Protein AF-A0A2M6ZX41-F1 (afdb_monomer)

pLDDT: mean 88.17, std 11.55, range [42.41, 98.31]

Sequence (295 aa):
MKIIKEQKGQALPIVLILLVVGGLLIVPTLNYASTSLKGHEVVESRTLEIYAADAGVEDAAYKILTNYDPFASLAVEGSYTYSLTDPINDLPVSAKVTKLSLIADFIGDDEYKVDQPHESWVTFNSPAVSEATEDYVEYSCDITFHYGGVGNRVIETIGAFFTPGPGSQGLIVGPYEIVYTPVITSQYLEAGSPELATGANSFAFIWRWPHNQGPQFTKTESDGALSFKFRVLDSSWTYGYYFIWATFKEQDISYVTNAPDIYNWQVEATAGDTKVTSYIIGGPGKASILTWEID

Solvent-accessible surface area (backbone atoms only — not comparable to full-atom values): 15714 Å² total; per-residue (Å²): 137,82,89,88,83,86,73,92,70,57,64,63,61,52,52,52,51,52,50,51,52,48,59,63,48,48,56,60,51,52,52,49,52,52,52,50,51,53,52,48,54,54,53,50,52,51,51,45,21,48,55,22,8,46,53,31,43,54,52,49,51,51,36,45,27,68,49,36,65,76,66,68,69,46,51,78,75,28,71,51,75,50,61,56,92,65,55,39,89,86,31,64,26,37,30,36,41,31,34,36,53,79,52,61,88,82,43,55,84,88,55,54,54,92,91,52,72,42,69,74,39,44,50,67,54,74,72,38,80,73,46,75,51,91,60,25,28,26,36,36,36,46,41,35,36,41,51,89,66,92,61,75,43,25,38,33,36,39,37,44,33,38,23,58,34,90,76,47,74,91,35,56,48,63,80,40,83,70,45,64,32,89,40,33,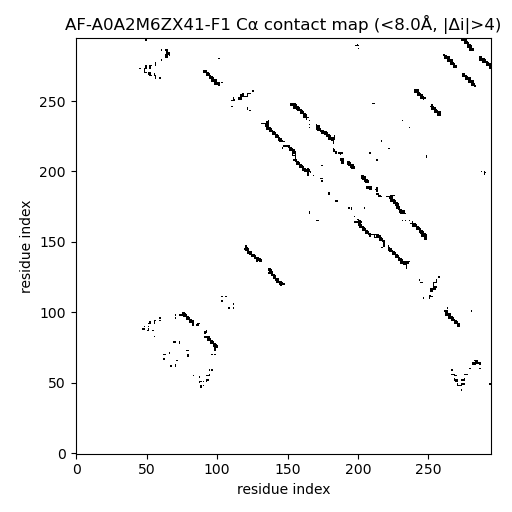58,78,62,58,48,37,92,68,49,68,35,78,49,74,58,76,47,23,35,30,44,35,38,41,24,49,88,90,47,26,35,58,37,30,86,90,43,30,54,28,29,45,31,35,29,37,34,35,62,39,44,82,67,67,71,78,42,43,41,34,39,36,36,30,66,92,34,36,35,25,57,47,56,85,50,86,71,48,30,28,30,43,31,41,6,31,8,84,90,31,36,32,39,34,37,29,48,34,20,71,78,43,67,44,80,51,51,79,47,79,90

Radius of gyration: 30.97 Å; Cα contacts (8 Å, |Δi|>4): 599; chains: 1; bounding box: 114×43×72 Å

Structure (mmCIF, N/CA/C/O backbone):
data_AF-A0A2M6ZX41-F1
#
_entry.id   AF-A0A2M6ZX41-F1
#
loop_
_atom_site.group_PDB
_atom_site.id
_atom_site.type_symbol
_atom_site.label_atom_id
_atom_site.label_alt_id
_atom_site.label_comp_id
_atom_site.label_asym_id
_atom_site.label_entity_id
_atom_site.label_seq_id
_atom_site.pdbx_PDB_ins_code
_atom_site.Cartn_x
_atom_site.Cartn_y
_atom_site.Cartn_z
_atom_site.occupancy
_atom_site.B_iso_or_equiv
_atom_site.auth_seq_id
_atom_site.auth_comp_id
_atom_site.auth_asym_id
_atom_site.auth_atom_id
_atom_site.pdbx_PDB_model_num
ATOM 1 N N . MET A 1 1 ? -84.383 -24.053 32.539 1.00 42.41 1 MET A N 1
ATOM 2 C CA . MET A 1 1 ? -83.486 -23.049 33.150 1.00 42.41 1 MET A CA 1
ATOM 3 C C . MET A 1 1 ? -82.250 -23.801 33.630 1.00 42.41 1 MET A C 1
ATOM 5 O O . MET A 1 1 ? -82.356 -24.589 34.559 1.00 42.41 1 MET A O 1
ATOM 9 N N . LYS A 1 2 ? -81.161 -23.747 32.856 1.00 44.50 2 LYS A N 1
ATOM 10 C CA . LYS A 1 2 ? -79.985 -24.624 32.996 1.00 44.50 2 LYS A CA 1
ATOM 11 C C . LYS A 1 2 ? -79.015 -24.050 34.033 1.00 44.50 2 LYS A C 1
ATOM 13 O O . LYS A 1 2 ? -78.830 -22.841 34.108 1.00 44.50 2 LYS A O 1
ATOM 18 N N . ILE A 1 3 ? -78.463 -24.949 34.835 1.00 53.59 3 ILE A N 1
ATOM 19 C CA . ILE A 1 3 ? -77.679 -24.721 36.051 1.00 53.59 3 ILE A CA 1
ATOM 20 C C . ILE A 1 3 ? -76.393 -23.938 35.735 1.00 53.59 3 ILE A C 1
ATOM 22 O O . ILE A 1 3 ? -75.552 -24.416 34.982 1.00 53.59 3 ILE A O 1
ATOM 26 N N . ILE A 1 4 ? -76.238 -22.756 36.342 1.00 58.12 4 ILE A N 1
ATOM 27 C CA . ILE A 1 4 ? -74.968 -22.018 36.457 1.00 58.12 4 ILE A CA 1
ATOM 28 C C . ILE A 1 4 ? -74.669 -21.899 37.955 1.00 58.12 4 ILE A C 1
ATOM 30 O O . ILE A 1 4 ? -74.994 -20.910 38.607 1.00 58.12 4 ILE A O 1
ATOM 34 N N . LYS A 1 5 ? -74.131 -22.959 38.546 1.00 60.41 5 LYS A N 1
ATOM 35 C CA . LYS A 1 5 ? -73.632 -22.979 39.925 1.00 60.41 5 LYS A CA 1
ATOM 36 C C . LYS A 1 5 ? -72.558 -24.055 39.961 1.00 60.41 5 LYS A C 1
ATOM 38 O O . LYS A 1 5 ? -72.923 -25.190 39.706 1.00 60.41 5 LYS A O 1
ATOM 43 N N . GLU A 1 6 ? -71.300 -23.657 40.209 1.00 56.28 6 GLU A N 1
ATOM 44 C CA . GLU A 1 6 ? -70.191 -24.456 40.807 1.00 56.28 6 GLU A CA 1
ATOM 45 C C . GLU A 1 6 ? -68.752 -24.045 40.388 1.00 56.28 6 GLU A C 1
ATOM 47 O O . GLU A 1 6 ? -67.850 -24.868 40.355 1.00 56.28 6 GLU A O 1
ATOM 52 N N . GLN A 1 7 ? -68.453 -22.758 40.152 1.00 64.31 7 GLN A N 1
ATOM 53 C CA . GLN A 1 7 ? -67.054 -22.297 39.957 1.00 64.31 7 GLN A CA 1
ATOM 54 C C . GLN A 1 7 ? -66.433 -21.570 41.169 1.00 64.31 7 GLN A C 1
ATOM 56 O O . GLN A 1 7 ? -65.389 -20.933 41.056 1.00 64.31 7 GLN A O 1
ATOM 61 N N . LYS A 1 8 ? -67.024 -21.666 42.368 1.00 61.81 8 LYS A N 1
ATOM 62 C CA . LYS A 1 8 ? -66.590 -20.882 43.547 1.00 61.81 8 LYS A CA 1
ATOM 63 C C . LYS A 1 8 ? -65.308 -21.369 44.259 1.00 61.81 8 LYS A C 1
ATOM 65 O O . LYS A 1 8 ? -65.007 -20.866 45.333 1.00 61.81 8 LYS A O 1
ATOM 70 N N . GLY A 1 9 ? -64.527 -22.280 43.672 1.00 78.94 9 GLY A N 1
ATOM 71 C CA . GLY A 1 9 ? -63.304 -22.819 44.299 1.00 78.94 9 GLY A CA 1
ATOM 72 C C . GLY A 1 9 ? -62.037 -22.848 43.435 1.00 78.94 9 GLY A C 1
ATOM 73 O O . GLY A 1 9 ? -60.961 -23.096 43.967 1.00 78.94 9 GLY A O 1
ATOM 74 N N . GLN A 1 10 ? -62.121 -22.589 42.124 1.00 84.06 10 GLN A N 1
ATOM 75 C CA . GLN A 1 10 ? -60.979 -22.773 41.207 1.00 84.06 10 GLN A CA 1
ATOM 76 C C . GLN A 1 10 ? -60.055 -21.553 41.084 1.00 84.06 10 GLN A C 1
ATOM 78 O O . GLN A 1 10 ? -58.925 -21.690 40.620 1.00 84.06 10 GLN A O 1
ATOM 83 N N . ALA A 1 11 ? -60.491 -20.374 41.531 1.00 87.19 11 ALA A N 1
ATOM 84 C CA . ALA A 1 11 ? -59.700 -19.149 41.416 1.00 87.19 11 ALA A CA 1
ATOM 85 C C . ALA A 1 11 ? -58.373 -19.223 42.197 1.00 87.19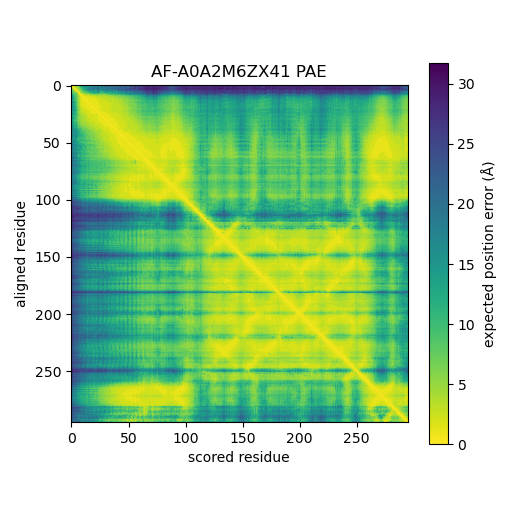 11 ALA A C 1
ATOM 87 O O . ALA A 1 11 ? -57.336 -18.820 41.680 1.00 87.19 11 ALA A O 1
ATOM 88 N N . LEU A 1 12 ? -58.386 -19.784 43.412 1.00 90.94 12 LEU A N 1
ATOM 89 C CA . LEU A 1 12 ? -57.196 -19.863 44.265 1.00 90.94 12 LEU A CA 1
ATOM 90 C C . LEU A 1 12 ? -56.093 -20.771 43.668 1.00 90.94 12 LEU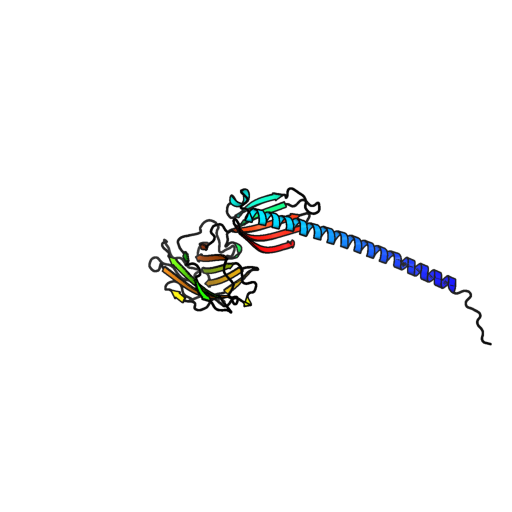 A C 1
ATOM 92 O O . LEU A 1 12 ? -54.957 -20.307 43.570 1.00 90.94 12 LEU A O 1
ATOM 96 N N . PRO A 1 13 ? -56.385 -22.007 43.205 1.00 91.75 13 PRO A N 1
ATOM 97 C CA . PRO A 1 13 ? -55.400 -22.831 42.499 1.00 91.75 13 PRO A CA 1
ATOM 98 C C . PRO A 1 13 ? -54.821 -22.175 41.239 1.00 91.75 13 PRO A C 1
ATOM 100 O O . PRO A 1 13 ? -53.620 -22.270 41.005 1.00 91.75 13 PRO A O 1
ATOM 103 N N . ILE A 1 14 ? -55.647 -21.483 40.444 1.00 94.50 14 ILE A N 1
ATOM 104 C CA . ILE A 1 14 ? -55.188 -20.798 39.223 1.00 94.50 14 ILE A CA 1
ATOM 105 C C . ILE A 1 14 ? -54.208 -19.671 39.570 1.00 94.50 14 ILE A C 1
ATOM 107 O O . ILE A 1 14 ? -53.153 -19.565 38.950 1.00 94.50 14 ILE A O 1
ATOM 111 N N . VAL A 1 15 ? -54.516 -18.862 40.589 1.00 96.12 15 VAL A N 1
ATOM 112 C CA . VAL A 1 15 ? -53.622 -17.791 41.057 1.00 96.12 15 VAL A CA 1
ATOM 113 C C . VAL A 1 15 ? -52.304 -18.359 41.589 1.00 96.12 15 VAL A C 1
ATOM 115 O O . VAL A 1 15 ? -51.250 -17.808 41.290 1.00 96.12 15 VAL A O 1
ATOM 118 N N . LEU A 1 16 ? -52.334 -19.481 42.317 1.00 97.12 16 LEU A N 1
ATOM 119 C CA . LEU A 1 16 ? -51.122 -20.163 42.787 1.00 97.12 16 LEU A CA 1
ATOM 120 C C . LEU A 1 16 ? -50.249 -20.661 41.628 1.00 97.12 16 LEU A C 1
ATOM 122 O O . LEU A 1 16 ? -49.039 -20.459 41.658 1.00 97.12 16 LEU A O 1
ATOM 126 N N . ILE A 1 17 ? -50.844 -21.260 40.591 1.00 97.19 17 ILE A N 1
ATOM 127 C CA . ILE A 1 17 ? -50.103 -21.693 39.396 1.00 97.19 17 ILE A CA 1
ATOM 128 C C . ILE A 1 17 ? -49.482 -20.487 38.689 1.00 97.19 17 ILE A C 1
ATOM 130 O O . ILE A 1 17 ? -48.299 -20.521 38.365 1.00 97.19 17 ILE A O 1
ATOM 134 N N . LEU A 1 18 ? -50.241 -19.406 38.487 1.00 97.06 18 LEU A N 1
ATOM 135 C CA . LEU A 1 18 ? -49.722 -18.185 37.866 1.00 97.06 18 LEU A CA 1
ATOM 136 C C . LEU A 1 18 ? -48.604 -17.542 38.692 1.00 97.06 18 LEU A C 1
ATOM 138 O O . LEU A 1 18 ? -47.641 -17.051 38.114 1.00 97.06 18 LEU A O 1
ATOM 142 N N . LEU A 1 19 ? -48.691 -17.585 40.024 1.00 97.50 19 LEU A N 1
ATOM 143 C CA . LEU A 1 19 ? -47.634 -17.101 40.911 1.00 97.50 19 LEU A CA 1
ATOM 144 C C . LEU A 1 19 ? -46.360 -17.944 40.774 1.00 97.50 19 LEU A C 1
ATOM 146 O O . LEU A 1 19 ? -45.271 -17.386 40.681 1.00 97.50 19 LEU A O 1
ATOM 150 N N . VAL A 1 20 ? -46.492 -19.274 40.722 1.00 97.81 20 VAL A N 1
ATOM 151 C CA . VAL A 1 20 ? -45.354 -20.185 40.528 1.00 97.81 20 VAL A CA 1
ATOM 152 C C . VAL A 1 20 ? -44.730 -19.988 39.148 1.00 97.81 20 VAL A C 1
ATOM 154 O O . VAL A 1 20 ? -43.515 -19.855 39.054 1.00 97.81 20 VAL A O 1
ATOM 157 N N . VAL A 1 21 ? -45.537 -19.910 38.086 1.00 97.56 21 VAL A N 1
ATOM 158 C CA . VAL A 1 21 ? -45.050 -19.673 36.717 1.00 97.56 21 VAL A CA 1
ATOM 159 C C . VAL A 1 21 ? -44.401 -18.294 36.603 1.00 97.56 21 VAL A C 1
ATOM 161 O O . VAL A 1 21 ? -43.307 -18.184 36.060 1.00 97.56 21 VAL A O 1
ATOM 164 N N . GLY A 1 22 ? -45.018 -17.251 37.160 1.00 97.00 22 GLY A N 1
ATOM 165 C CA . GLY A 1 22 ? -44.447 -15.905 37.200 1.00 97.00 22 GLY A CA 1
ATOM 166 C C . GLY A 1 22 ? -43.114 -15.876 37.945 1.00 97.00 22 GLY A C 1
ATOM 167 O O . GLY A 1 22 ? -42.127 -15.376 37.413 1.00 97.00 22 GLY A O 1
ATOM 168 N N . GLY A 1 23 ? -43.046 -16.493 39.128 1.00 96.50 23 GLY A N 1
ATOM 169 C CA . GLY A 1 23 ? -41.803 -16.640 39.889 1.00 96.50 23 GLY A CA 1
ATOM 170 C C . GLY A 1 23 ? -40.718 -17.402 39.123 1.00 96.50 23 GLY A C 1
ATOM 171 O O . GLY A 1 23 ? -39.558 -16.993 39.137 1.00 96.50 23 GLY A O 1
ATOM 172 N N . LEU A 1 24 ? -41.096 -18.463 38.400 1.00 97.50 24 LEU A N 1
ATOM 173 C CA . LEU A 1 24 ? -40.181 -19.266 37.586 1.00 97.50 24 LEU A CA 1
ATOM 174 C C . LEU A 1 24 ? -39.652 -18.497 36.364 1.00 97.50 24 LEU A C 1
ATOM 176 O O . LEU A 1 24 ? -38.519 -18.731 35.957 1.00 97.50 24 LEU A O 1
ATOM 180 N N . LEU A 1 25 ? -40.440 -17.581 35.790 1.00 97.81 25 LEU A N 1
ATOM 181 C CA . LEU A 1 25 ? -40.044 -16.767 34.634 1.00 97.81 25 LEU A CA 1
ATOM 182 C C . LEU A 1 25 ? -39.210 -15.534 35.016 1.00 97.81 25 LEU A C 1
ATOM 184 O O . LEU A 1 25 ? -38.342 -15.126 34.244 1.00 97.81 25 LEU A O 1
ATOM 188 N N . ILE A 1 26 ? -39.415 -14.956 36.204 1.00 97.44 26 ILE A N 1
ATOM 189 C CA . ILE A 1 26 ? -38.686 -13.752 36.639 1.00 97.44 26 ILE A CA 1
ATOM 190 C C . ILE A 1 26 ? -37.170 -13.992 36.658 1.00 97.44 26 ILE A C 1
ATOM 192 O O . ILE A 1 26 ? -36.420 -13.203 36.089 1.00 97.44 26 ILE A O 1
ATOM 196 N N . VAL A 1 27 ? -36.704 -15.100 37.239 1.00 96.44 27 VAL A N 1
ATOM 197 C CA . VAL A 1 27 ? -35.262 -15.392 37.357 1.00 96.44 27 VAL A CA 1
ATOM 198 C C . VAL A 1 27 ? -34.543 -15.471 35.995 1.00 96.44 27 VAL A C 1
ATOM 200 O O . VAL A 1 27 ? -33.570 -14.738 35.810 1.00 96.44 27 VAL A O 1
ATOM 203 N N . PRO A 1 28 ? -34.979 -16.287 35.012 1.00 95.81 28 PRO A N 1
ATOM 204 C CA . PRO A 1 28 ? -34.318 -16.343 33.710 1.00 95.81 28 PRO A CA 1
ATOM 205 C C . PRO A 1 28 ? -34.426 -15.026 32.930 1.00 95.81 28 PRO A C 1
ATOM 207 O O . PRO A 1 28 ? -33.467 -14.668 32.252 1.00 95.81 28 PRO A O 1
ATOM 210 N N . THR A 1 29 ? -35.527 -14.268 33.050 1.00 95.81 29 THR A N 1
ATOM 211 C CA . THR A 1 29 ? -35.636 -12.950 32.388 1.00 95.81 29 THR A CA 1
ATOM 212 C C . THR A 1 29 ? -34.686 -11.907 32.978 1.00 95.81 29 THR A C 1
ATOM 214 O O . THR A 1 29 ? -34.057 -11.174 32.219 1.00 95.81 29 THR A O 1
ATOM 217 N N . LEU A 1 30 ? -34.511 -11.874 34.305 1.00 96.31 30 LEU A N 1
ATOM 218 C CA . LEU A 1 30 ? -33.533 -10.998 34.958 1.00 96.31 30 LEU A CA 1
ATOM 219 C C . LEU A 1 30 ? -32.097 -11.385 34.593 1.00 96.31 30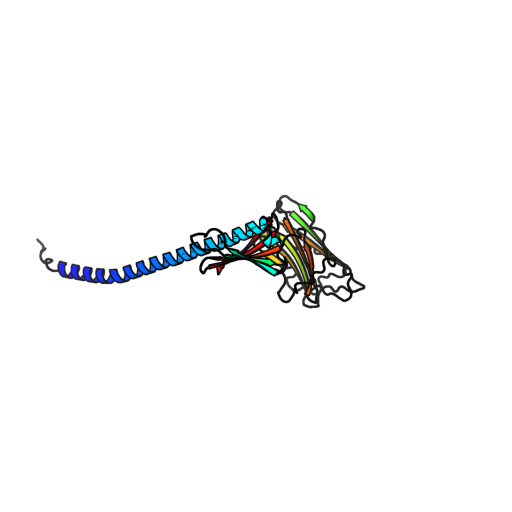 LEU A C 1
ATOM 221 O O . LEU A 1 30 ? -31.288 -10.506 34.302 1.00 96.31 30 LEU A O 1
ATOM 225 N N . ASN A 1 31 ? -31.789 -12.685 34.547 1.00 94.50 31 ASN A N 1
ATOM 226 C CA . ASN A 1 31 ? -30.479 -13.160 34.098 1.00 94.50 31 ASN A CA 1
ATOM 227 C C . ASN A 1 31 ? -30.215 -12.767 32.640 1.00 94.50 31 ASN A C 1
ATOM 229 O O . ASN A 1 31 ? -29.142 -12.255 32.336 1.00 94.50 31 ASN A O 1
ATOM 233 N N . TYR A 1 32 ? -31.202 -12.937 31.756 1.00 96.00 32 TYR A N 1
ATOM 234 C CA . TYR A 1 32 ? -31.093 -12.529 30.357 1.00 96.00 32 TYR A CA 1
ATOM 235 C C . TYR A 1 32 ? -30.875 -11.017 30.212 1.00 96.00 32 TYR A C 1
ATOM 237 O O . TYR A 1 32 ? -29.966 -10.599 29.499 1.00 96.00 32 TYR A O 1
ATOM 245 N N . ALA A 1 33 ? -31.645 -10.195 30.932 1.00 96.00 33 ALA A N 1
ATOM 246 C CA . ALA A 1 33 ? -31.470 -8.744 30.932 1.00 96.00 33 ALA A CA 1
ATOM 247 C C . ALA A 1 33 ? -30.081 -8.334 31.452 1.00 96.00 33 ALA A C 1
ATOM 249 O O . ALA A 1 33 ? -29.436 -7.471 30.863 1.00 96.00 33 ALA A O 1
ATOM 250 N N . SER A 1 34 ? -29.582 -8.989 32.507 1.00 95.75 34 SER A N 1
ATOM 251 C CA . SER A 1 34 ? -28.239 -8.736 33.042 1.00 95.75 34 SER A CA 1
ATOM 252 C C . SER A 1 34 ? -27.138 -9.096 32.041 1.00 95.75 34 SER A C 1
ATOM 254 O O . SER A 1 34 ? -26.216 -8.307 31.844 1.00 95.75 34 SER A O 1
ATOM 256 N N . THR A 1 35 ? -27.236 -10.248 31.371 1.00 95.00 35 THR A N 1
ATOM 257 C CA . THR A 1 35 ? -26.293 -10.626 30.309 1.00 95.00 35 THR A CA 1
ATOM 258 C C . THR A 1 35 ? -26.377 -9.671 29.119 1.00 95.00 35 THR A C 1
ATOM 260 O O . THR A 1 35 ? -25.340 -9.299 28.581 1.00 95.00 35 THR A O 1
ATOM 263 N N . SER A 1 36 ? -27.580 -9.231 28.737 1.00 94.88 36 SER A N 1
ATOM 264 C CA . SER A 1 36 ? -27.773 -8.272 27.645 1.00 94.88 36 SER A CA 1
ATOM 265 C C . SER A 1 36 ? -27.143 -6.912 27.947 1.00 94.88 36 SER A C 1
ATOM 267 O O . SER A 1 36 ? -26.524 -6.338 27.059 1.00 94.88 36 SER A O 1
ATOM 269 N N . LEU A 1 37 ? -27.278 -6.403 29.176 1.00 95.50 37 LEU A N 1
ATOM 270 C CA . LEU A 1 37 ? -26.662 -5.138 29.590 1.00 95.50 37 LEU A CA 1
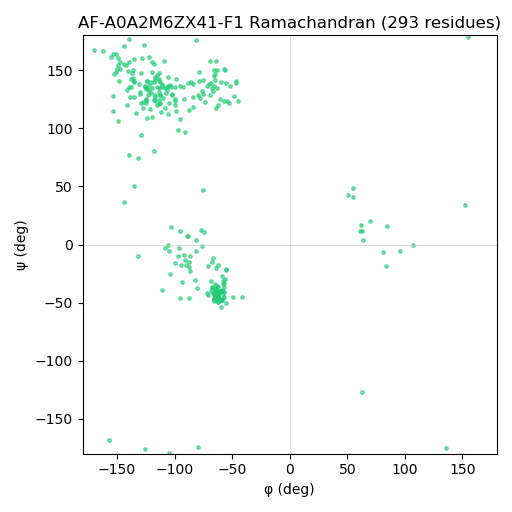ATOM 271 C C . LEU A 1 37 ? -25.136 -5.232 29.578 1.00 95.50 37 LEU A C 1
ATOM 273 O O . LEU A 1 37 ? -24.486 -4.400 28.959 1.00 95.50 37 LEU A O 1
ATOM 277 N N . LYS A 1 38 ? -24.571 -6.299 30.156 1.00 94.12 38 LYS A N 1
ATOM 278 C CA . LYS A 1 38 ? -23.119 -6.542 30.110 1.00 94.12 38 LYS A CA 1
ATOM 279 C C . LYS A 1 38 ? -22.601 -6.687 28.682 1.00 94.12 38 LYS A C 1
ATOM 281 O O . LYS A 1 38 ? -21.528 -6.196 28.361 1.00 94.12 38 LYS A O 1
ATOM 286 N N . GLY A 1 39 ? -23.360 -7.366 27.821 1.00 93.19 39 GLY A N 1
ATOM 287 C CA . GLY A 1 39 ? -23.029 -7.477 26.404 1.00 93.19 39 GLY A CA 1
ATOM 288 C C . GLY A 1 39 ? -23.006 -6.114 25.714 1.00 93.19 39 GLY A C 1
ATOM 289 O O . GLY A 1 39 ? -22.103 -5.857 24.925 1.00 93.19 39 GLY A O 1
ATOM 290 N N . HIS A 1 40 ? -23.955 -5.232 26.040 1.00 94.25 40 HIS A N 1
ATOM 291 C CA . HIS A 1 40 ? -23.992 -3.874 25.501 1.00 94.25 40 HIS A CA 1
ATOM 292 C C . HIS A 1 40 ? -22.801 -3.037 25.974 1.00 94.25 40 HIS A C 1
ATOM 294 O O . HIS A 1 40 ? -22.143 -2.432 25.140 1.00 94.25 40 HIS A O 1
ATOM 300 N N . GLU A 1 41 ? -22.470 -3.081 27.268 1.00 93.94 41 GLU A N 1
ATOM 301 C CA . GLU A 1 41 ? -21.310 -2.374 27.833 1.00 93.94 41 GLU A CA 1
ATOM 302 C C . GLU A 1 41 ? -19.993 -2.802 27.162 1.00 93.94 41 GLU A C 1
ATOM 304 O O . GLU A 1 41 ? -19.171 -1.959 26.815 1.00 93.94 41 GLU A O 1
ATOM 309 N N . VAL A 1 42 ? -19.800 -4.105 26.914 1.00 94.00 42 VAL A N 1
ATOM 310 C CA . VAL A 1 42 ? -18.596 -4.612 26.226 1.00 94.00 42 VAL A CA 1
ATOM 311 C C . VAL A 1 42 ? -18.533 -4.132 24.774 1.00 94.00 42 VAL A C 1
ATOM 313 O O . VAL A 1 42 ? -17.467 -3.740 24.302 1.00 94.00 42 VAL A O 1
ATOM 316 N N . VAL A 1 43 ? -19.660 -4.156 24.055 1.00 95.00 43 VAL A N 1
ATOM 317 C CA . VAL A 1 43 ? -19.720 -3.679 22.663 1.00 95.00 43 VAL A CA 1
ATOM 318 C C . VAL A 1 43 ? -19.490 -2.170 22.589 1.00 95.00 43 VAL A C 1
ATOM 320 O O . VAL A 1 43 ? -18.760 -1.717 21.711 1.00 95.00 43 VAL A O 1
ATOM 323 N N . GLU A 1 44 ? -20.073 -1.400 23.506 1.00 95.19 44 GLU A N 1
ATOM 324 C CA . GLU A 1 44 ? -19.884 0.048 23.598 1.00 95.19 44 GLU A CA 1
ATOM 325 C C . GLU A 1 44 ? -18.420 0.390 23.892 1.00 95.19 44 GLU A C 1
ATOM 327 O O . GLU A 1 44 ? -17.821 1.144 23.129 1.00 95.19 44 GLU A O 1
ATOM 332 N N . SER A 1 45 ? -17.808 -0.244 24.900 1.00 95.94 45 SER A N 1
ATOM 333 C CA . SER A 1 45 ? -16.384 -0.060 25.225 1.00 95.94 45 SER A CA 1
ATOM 334 C C . SER A 1 45 ? -15.490 -0.337 24.019 1.00 95.94 45 SER A C 1
ATOM 336 O O . SER A 1 45 ? -14.699 0.517 23.629 1.00 95.94 45 SER A O 1
ATOM 338 N N . ARG A 1 46 ? -15.673 -1.487 23.354 1.00 94.88 46 ARG A N 1
ATOM 339 C CA . ARG A 1 46 ? -14.874 -1.842 22.173 1.00 94.88 46 ARG A CA 1
ATOM 340 C C . ARG A 1 46 ? -15.087 -0.869 21.013 1.00 94.88 46 ARG A C 1
ATOM 342 O O . ARG A 1 46 ? -14.157 -0.566 20.279 1.00 94.88 46 ARG A O 1
ATOM 349 N N . THR A 1 47 ? -16.305 -0.361 20.841 1.00 95.69 47 THR A N 1
ATOM 350 C CA . THR A 1 47 ? -16.606 0.633 19.802 1.00 95.69 47 THR A CA 1
ATOM 351 C C . THR A 1 47 ? -15.879 1.953 20.077 1.00 95.69 47 THR A C 1
ATOM 353 O O . THR A 1 47 ? -15.306 2.539 19.161 1.00 95.69 47 THR A O 1
ATOM 356 N N . LEU A 1 48 ? -15.854 2.403 21.336 1.00 97.56 48 LEU A N 1
ATOM 357 C CA . LEU A 1 48 ? -15.123 3.606 21.743 1.00 97.56 48 LEU A CA 1
ATOM 358 C C . LEU A 1 48 ? -13.609 3.447 21.572 1.00 97.56 48 LEU A C 1
ATOM 360 O O . LEU A 1 48 ? -12.962 4.396 21.131 1.00 97.56 48 LEU A O 1
ATOM 364 N N . GLU A 1 49 ? -13.070 2.263 21.869 1.00 97.44 49 GLU A N 1
ATOM 365 C CA . GLU A 1 49 ? -11.663 1.921 21.644 1.00 97.44 49 GLU A CA 1
ATOM 366 C C . GLU A 1 49 ? -11.290 1.947 20.159 1.00 97.44 49 GLU A C 1
ATOM 368 O O . GLU A 1 49 ? -10.297 2.576 19.801 1.00 97.44 49 GLU A O 1
ATOM 373 N N . ILE A 1 50 ? -12.108 1.349 19.284 1.00 95.62 50 ILE A N 1
ATOM 374 C CA . ILE A 1 50 ? -11.888 1.394 17.829 1.00 95.62 50 ILE A CA 1
ATOM 375 C C . ILE A 1 50 ? -11.864 2.845 17.339 1.00 95.62 50 ILE A C 1
ATOM 377 O O . ILE A 1 50 ? -10.932 3.226 16.639 1.00 95.62 50 ILE A O 1
ATOM 381 N N . TYR A 1 51 ? -12.836 3.673 17.739 1.00 96.50 51 TYR A N 1
ATOM 382 C CA . TYR A 1 51 ? -12.857 5.087 17.347 1.00 96.50 51 TYR A CA 1
ATOM 383 C C . TYR A 1 51 ? -11.664 5.881 17.890 1.00 96.50 51 TYR A C 1
ATOM 385 O O . TYR A 1 51 ? -11.169 6.787 17.221 1.00 96.50 51 TYR A O 1
ATOM 393 N N . ALA A 1 52 ? -11.197 5.562 19.097 1.00 97.69 52 ALA A N 1
ATOM 394 C CA . ALA A 1 52 ? -10.040 6.219 19.686 1.00 97.69 52 ALA A CA 1
ATOM 395 C C . ALA A 1 52 ? -8.731 5.814 18.986 1.00 97.69 52 ALA A C 1
ATOM 397 O O . ALA A 1 52 ? -7.911 6.679 18.683 1.00 97.69 52 ALA A O 1
ATOM 398 N N . ALA A 1 53 ? -8.545 4.526 18.684 1.00 97.06 53 ALA A N 1
ATOM 399 C CA . ALA A 1 53 ? -7.393 4.042 17.929 1.00 97.06 53 ALA A CA 1
ATOM 400 C C . ALA A 1 53 ? -7.388 4.611 16.501 1.00 97.06 53 ALA A C 1
ATOM 402 O O . ALA A 1 53 ? -6.359 5.096 16.038 1.00 97.06 53 ALA A O 1
ATOM 403 N N . ASP A 1 54 ? -8.547 4.651 15.847 1.00 95.75 54 ASP A N 1
ATOM 404 C CA . ASP A 1 54 ? -8.712 5.250 14.525 1.00 95.75 54 ASP A CA 1
ATOM 405 C C . ASP A 1 54 ? -8.304 6.737 14.489 1.00 95.75 54 ASP A C 1
ATOM 407 O O . ASP A 1 54 ? -7.488 7.163 13.671 1.00 95.75 54 ASP A O 1
ATOM 411 N N . ALA A 1 55 ? -8.746 7.527 15.472 1.00 96.75 55 ALA A N 1
ATOM 412 C CA . ALA A 1 55 ? -8.303 8.915 15.604 1.00 96.75 55 ALA A CA 1
ATOM 413 C C . ALA A 1 55 ? -6.767 9.048 15.707 1.00 96.75 55 ALA A C 1
ATOM 415 O O . ALA A 1 55 ? -6.195 10.041 15.253 1.00 96.75 55 ALA A O 1
ATOM 416 N N . GLY A 1 56 ? -6.085 8.042 16.267 1.00 97.50 56 GLY A N 1
ATOM 417 C CA . GLY A 1 56 ? -4.626 7.959 16.270 1.00 97.50 56 GLY A CA 1
ATOM 418 C C . GLY A 1 56 ? -4.021 7.741 14.879 1.00 97.50 56 GLY A C 1
ATOM 419 O O . GLY A 1 56 ? -2.984 8.334 14.573 1.00 97.50 56 GLY A O 1
ATOM 420 N N . VAL A 1 57 ? -4.671 6.943 14.027 1.00 96.19 57 VAL A N 1
ATOM 421 C CA . VAL A 1 57 ? -4.268 6.745 12.626 1.00 96.19 57 VAL A CA 1
ATOM 422 C C . VAL A 1 57 ? -4.423 8.037 11.828 1.00 96.19 57 VAL A C 1
ATOM 424 O O . VAL A 1 57 ? -3.488 8.446 11.139 1.00 96.19 57 VAL A O 1
ATOM 427 N N . GLU A 1 58 ? -5.559 8.718 11.965 1.00 95.38 58 GLU A N 1
ATOM 428 C CA . GLU A 1 58 ? -5.831 9.982 11.272 1.00 95.38 58 GLU A CA 1
ATOM 429 C C . GLU A 1 58 ? -4.876 11.110 11.709 1.00 95.38 58 GLU A C 1
ATOM 431 O O . GLU A 1 58 ? -4.381 11.875 10.875 1.00 95.38 58 GLU A O 1
ATOM 436 N N . ASP A 1 59 ? -4.525 11.191 12.998 1.00 97.12 59 ASP A N 1
ATOM 437 C CA . ASP A 1 59 ? -3.514 12.143 13.483 1.00 97.12 59 ASP A CA 1
ATOM 438 C C . ASP A 1 59 ? -2.120 11.854 12.891 1.00 97.12 59 ASP A C 1
ATOM 440 O O . ASP A 1 59 ? -1.408 12.777 12.476 1.00 97.12 59 ASP A O 1
ATOM 444 N N . ALA A 1 60 ? -1.733 10.579 12.791 1.00 96.50 60 ALA A N 1
ATOM 445 C CA . ALA A 1 60 ? -0.482 10.186 12.147 1.00 96.50 60 ALA A CA 1
ATOM 446 C C . ALA A 1 60 ? -0.487 10.520 10.649 1.00 96.50 60 ALA A C 1
ATOM 448 O O . ALA A 1 60 ? 0.482 11.095 10.147 1.00 96.50 60 ALA A O 1
ATOM 449 N N . ALA A 1 61 ? -1.588 10.234 9.948 1.00 94.44 61 ALA A N 1
ATOM 450 C CA . ALA A 1 61 ? -1.778 10.590 8.545 1.00 94.44 61 ALA A CA 1
ATOM 451 C C . ALA A 1 61 ? -1.635 12.104 8.332 1.00 94.44 61 ALA A C 1
ATOM 453 O O . ALA A 1 61 ? -0.908 12.548 7.440 1.00 94.44 61 ALA A O 1
ATOM 454 N N . TYR A 1 62 ? -2.253 12.911 9.197 1.00 95.31 62 TYR A N 1
ATOM 455 C CA . TYR A 1 62 ? -2.126 14.366 9.171 1.00 95.31 62 TYR A CA 1
ATOM 456 C C . TYR A 1 62 ? -0.681 14.839 9.398 1.00 95.31 62 TYR A C 1
ATOM 458 O O . TYR A 1 62 ? -0.200 15.748 8.714 1.00 95.31 62 TYR A O 1
ATOM 466 N N . LYS A 1 63 ? 0.058 14.213 10.318 1.00 96.25 63 LYS A N 1
ATOM 467 C CA . LYS A 1 63 ? 1.477 14.524 10.560 1.00 96.25 63 LYS A CA 1
ATOM 468 C C . LYS A 1 63 ? 2.378 14.132 9.387 1.00 96.25 63 LYS A C 1
ATOM 470 O O . LYS A 1 63 ? 3.300 14.880 9.066 1.00 96.25 63 LYS A O 1
ATOM 475 N N . ILE A 1 64 ? 2.092 13.023 8.704 1.00 93.50 64 ILE A N 1
ATOM 476 C CA . ILE A 1 64 ? 2.762 12.645 7.447 1.00 93.50 64 ILE A CA 1
ATOM 477 C C . ILE A 1 64 ? 2.487 13.709 6.372 1.00 93.50 64 ILE A C 1
ATOM 479 O O . ILE A 1 64 ? 3.420 14.243 5.772 1.00 93.50 64 ILE A O 1
ATOM 483 N N . LEU A 1 65 ? 1.218 14.090 6.193 1.00 91.25 65 LEU A N 1
ATOM 484 C CA . LEU A 1 65 ? 0.782 15.114 5.236 1.00 91.25 65 LEU A CA 1
ATOM 485 C C . LEU A 1 65 ? 1.436 16.477 5.474 1.00 91.25 65 LEU A C 1
ATOM 487 O O . LEU A 1 65 ? 1.775 17.180 4.524 1.00 91.25 65 LEU A O 1
ATOM 491 N N . THR A 1 66 ? 1.608 16.867 6.733 1.00 93.50 66 THR A N 1
ATOM 492 C CA . THR A 1 66 ? 2.183 18.166 7.112 1.00 93.50 66 THR A CA 1
ATOM 493 C C . THR A 1 66 ? 3.703 18.149 7.258 1.00 93.50 66 THR A C 1
ATOM 495 O O . THR A 1 66 ? 4.278 19.162 7.650 1.00 93.50 66 THR A O 1
ATOM 498 N N . ASN A 1 67 ? 4.359 17.041 6.890 1.00 90.50 67 ASN A N 1
ATOM 499 C CA . ASN A 1 67 ? 5.806 16.856 6.993 1.00 90.50 67 ASN A CA 1
ATOM 500 C C . ASN A 1 67 ? 6.342 17.098 8.414 1.00 90.50 67 ASN A C 1
ATOM 502 O O . ASN A 1 67 ? 7.292 17.852 8.615 1.00 90.50 67 ASN A O 1
ATOM 506 N N . TYR A 1 68 ? 5.700 16.484 9.408 1.00 95.50 68 TYR A N 1
ATOM 507 C CA . TYR A 1 68 ? 6.093 16.591 10.809 1.00 95.50 68 TYR A CA 1
ATOM 508 C C . TYR A 1 68 ? 7.566 16.196 11.009 1.00 95.50 68 TYR A C 1
ATOM 510 O O . TYR A 1 68 ? 7.962 15.083 10.657 1.00 95.50 68 TYR A O 1
ATOM 518 N N . ASP A 1 69 ? 8.368 17.097 11.592 1.00 95.00 69 ASP A N 1
ATOM 519 C CA . ASP A 1 69 ? 9.836 16.985 11.632 1.00 95.00 69 ASP A CA 1
ATOM 520 C C . ASP A 1 69 ? 10.355 15.612 12.109 1.00 95.00 69 ASP A C 1
ATOM 522 O O . ASP A 1 69 ? 11.232 15.051 11.441 1.00 95.00 69 ASP A O 1
ATOM 526 N N . PRO A 1 70 ? 9.823 15.003 13.194 1.00 96.19 70 PRO A N 1
ATOM 527 C CA . PRO A 1 70 ? 10.246 13.667 13.602 1.00 96.19 70 PRO A CA 1
ATOM 528 C C . PRO A 1 70 ? 10.074 12.614 12.508 1.00 96.19 70 PRO A C 1
ATOM 530 O O . PRO A 1 70 ? 10.986 11.818 12.312 1.00 96.19 70 PRO A O 1
ATOM 533 N N . PHE A 1 71 ? 8.968 12.636 11.758 1.00 94.12 71 PHE A N 1
ATOM 534 C CA . PHE A 1 71 ? 8.713 11.672 10.683 1.00 94.12 71 PHE A CA 1
ATOM 535 C C . PHE A 1 71 ? 9.616 11.930 9.482 1.00 94.12 71 PHE A C 1
ATOM 537 O O . PHE A 1 71 ? 10.184 10.992 8.925 1.00 94.12 71 PHE A O 1
ATOM 544 N N . ALA A 1 72 ? 9.803 13.201 9.118 1.00 89.50 72 ALA A N 1
ATOM 545 C CA . ALA A 1 72 ? 10.697 13.593 8.033 1.00 89.50 72 ALA A CA 1
ATOM 546 C C . ALA A 1 72 ? 12.132 13.092 8.275 1.00 89.50 72 ALA A C 1
ATOM 548 O O . ALA A 1 72 ? 12.806 12.657 7.341 1.00 89.50 72 ALA A O 1
ATOM 549 N N . SER A 1 73 ? 12.572 13.098 9.540 1.00 92.75 73 SER A N 1
ATOM 550 C CA . SER A 1 73 ? 13.909 12.658 9.953 1.00 92.75 73 SER A CA 1
ATOM 551 C C . SER A 1 73 ? 14.081 11.141 10.110 1.00 92.75 73 SER A C 1
ATOM 553 O O . SER A 1 73 ? 15.200 10.685 10.356 1.00 92.75 73 SER A O 1
ATOM 555 N N . LEU A 1 74 ? 13.011 10.347 9.974 1.00 93.62 74 LEU A N 1
ATOM 556 C CA . LEU A 1 74 ? 13.115 8.892 10.057 1.00 93.62 74 LEU A CA 1
ATOM 557 C C . LEU A 1 74 ? 13.914 8.337 8.871 1.00 93.62 74 LEU A C 1
ATOM 559 O O . LEU A 1 74 ? 13.653 8.653 7.702 1.00 93.62 74 LEU A O 1
ATOM 563 N N . ALA A 1 75 ? 14.866 7.463 9.194 1.00 92.50 75 ALA A N 1
ATOM 564 C CA . ALA A 1 75 ? 15.444 6.541 8.228 1.00 92.50 75 ALA A CA 1
ATOM 565 C C . ALA A 1 75 ? 14.363 5.567 7.726 1.00 92.50 75 ALA A C 1
ATOM 567 O O . ALA A 1 75 ? 13.350 5.364 8.396 1.00 92.50 75 ALA A O 1
ATOM 568 N N . VAL A 1 76 ? 14.577 4.968 6.554 1.00 85.56 76 VAL A N 1
ATOM 569 C CA . VAL A 1 76 ? 13.748 3.844 6.087 1.00 85.56 76 VAL A CA 1
ATOM 570 C C . VAL A 1 76 ? 13.867 2.698 7.102 1.00 85.56 76 VAL A C 1
ATOM 572 O O . VAL A 1 76 ? 14.938 2.490 7.667 1.00 85.56 76 VAL A O 1
ATOM 575 N N . GLU A 1 77 ? 12.752 2.031 7.388 1.00 87.44 77 GLU A N 1
ATOM 576 C CA . GLU A 1 77 ? 12.517 1.093 8.499 1.00 87.44 77 GLU A CA 1
ATOM 577 C C . GLU A 1 77 ? 12.602 1.711 9.912 1.00 87.44 77 GLU A C 1
ATOM 579 O O . GLU A 1 77 ? 12.477 1.025 10.928 1.00 87.44 77 GLU A O 1
ATOM 584 N N . GLY A 1 78 ? 12.789 3.029 10.012 1.00 93.19 78 GLY A N 1
ATOM 585 C CA . GLY A 1 78 ? 12.761 3.756 11.275 1.00 93.19 78 GLY A CA 1
ATOM 586 C C . GLY A 1 78 ? 11.335 3.944 11.789 1.00 93.19 78 GLY A C 1
ATOM 587 O O . GLY A 1 78 ? 10.422 4.248 11.021 1.00 93.19 78 GLY A O 1
ATOM 588 N N . SER A 1 79 ? 11.150 3.836 13.107 1.00 96.94 79 SER A N 1
ATOM 589 C CA . SER A 1 79 ? 9.856 4.064 13.759 1.00 96.94 79 SER A CA 1
ATOM 590 C C . SER A 1 79 ? 9.892 5.196 14.782 1.00 96.94 79 SER A C 1
ATOM 592 O O . SER A 1 79 ? 10.887 5.367 15.489 1.00 96.94 79 SER A O 1
ATOM 594 N N . TYR A 1 80 ? 8.775 5.902 14.933 1.00 97.94 80 TYR A N 1
ATOM 595 C CA . TYR A 1 80 ? 8.552 6.906 15.968 1.00 97.94 80 TYR A CA 1
ATOM 596 C C . TYR A 1 80 ? 7.223 6.654 16.682 1.00 97.94 80 TYR A C 1
ATOM 598 O O . TYR A 1 80 ? 6.184 6.521 16.038 1.00 97.94 80 TYR A O 1
ATOM 606 N N . THR A 1 81 ? 7.247 6.622 18.015 1.00 98.31 81 THR A N 1
ATOM 607 C CA . THR A 1 81 ? 6.049 6.441 18.846 1.00 98.31 81 THR A CA 1
ATOM 608 C C . THR A 1 81 ? 5.726 7.722 19.595 1.00 98.31 81 THR A C 1
ATOM 610 O O . THR A 1 81 ? 6.614 8.360 20.162 1.00 98.31 81 THR A O 1
ATOM 613 N N . TYR A 1 82 ? 4.446 8.071 19.643 1.00 98.31 82 TYR A N 1
ATOM 614 C CA . TYR A 1 82 ? 3.939 9.179 20.437 1.00 98.31 82 TYR A CA 1
ATOM 615 C C . TYR A 1 82 ? 2.557 8.862 21.012 1.00 98.31 82 TYR A C 1
ATOM 617 O O . TYR A 1 82 ? 1.926 7.857 20.675 1.00 98.31 82 TYR A O 1
ATOM 625 N N . SER A 1 83 ? 2.096 9.728 21.908 1.00 98.12 83 SER A N 1
ATOM 626 C CA . SER A 1 83 ? 0.731 9.711 22.430 1.00 98.12 83 SER A CA 1
ATOM 627 C C . SER A 1 83 ? 0.007 10.977 22.006 1.00 98.12 83 SER A C 1
ATOM 629 O O . SER A 1 83 ? 0.627 12.040 21.899 1.00 98.12 83 SER A O 1
ATOM 631 N N . LEU A 1 84 ? -1.294 10.863 21.750 1.00 97.31 84 LEU A N 1
ATOM 632 C CA . LEU A 1 84 ? -2.138 12.032 21.526 1.00 97.31 84 LEU A CA 1
ATOM 633 C C . LEU A 1 84 ? -2.201 12.846 22.826 1.00 97.31 84 LEU A C 1
ATOM 635 O O . LEU A 1 84 ? -2.206 12.284 23.921 1.00 97.31 84 LEU A O 1
ATOM 639 N N . THR A 1 85 ? -2.197 14.175 22.699 1.00 96.50 85 THR A N 1
ATOM 640 C CA . THR A 1 85 ? -2.192 15.085 23.856 1.00 96.50 85 THR A CA 1
ATOM 641 C C . THR A 1 85 ? -3.470 14.950 24.675 1.00 96.50 85 THR A C 1
ATOM 643 O O . THR A 1 85 ? -3.410 14.903 25.903 1.00 96.50 85 THR A O 1
ATOM 646 N N . ASP A 1 86 ? -4.605 14.873 23.982 1.00 96.25 86 ASP A N 1
ATOM 647 C CA . ASP A 1 86 ? -5.922 14.754 24.586 1.00 96.25 86 ASP A CA 1
ATOM 648 C C . ASP A 1 86 ? -6.443 13.321 24.403 1.00 96.25 86 ASP A C 1
ATOM 650 O O . ASP A 1 86 ? -6.299 12.753 23.314 1.00 96.25 86 ASP A O 1
ATOM 654 N N . PRO A 1 87 ? -7.039 12.717 25.445 1.00 95.31 87 PRO A N 1
ATOM 655 C CA . PRO A 1 87 ? -7.667 11.412 25.315 1.00 95.31 87 PRO A CA 1
ATOM 656 C C . PRO A 1 87 ? -8.879 11.493 24.381 1.00 95.31 87 PRO A C 1
ATOM 658 O O . PRO A 1 87 ? -9.625 12.475 24.387 1.00 95.31 87 PRO A O 1
ATOM 661 N N . ILE A 1 88 ? -9.108 10.428 23.615 1.00 97.19 88 ILE A N 1
ATOM 662 C CA . ILE A 1 88 ? -10.274 10.290 22.739 1.00 97.19 88 ILE A CA 1
ATOM 663 C C . ILE A 1 88 ? -11.227 9.311 23.413 1.00 97.19 88 ILE A C 1
ATOM 665 O O . ILE A 1 88 ? -10.836 8.191 23.720 1.00 97.19 88 ILE A O 1
ATOM 669 N N . ASN A 1 89 ? -12.464 9.733 23.683 1.00 95.69 89 ASN A N 1
ATOM 670 C CA . ASN A 1 89 ? -13.437 8.942 24.454 1.00 95.69 89 ASN A CA 1
ATOM 671 C C . ASN A 1 89 ? -12.906 8.503 25.835 1.00 95.69 89 ASN A C 1
ATOM 673 O O . ASN A 1 89 ? -13.100 7.361 26.237 1.00 95.69 89 ASN A O 1
ATOM 677 N N . ASP A 1 90 ? -12.191 9.394 26.534 1.00 97.19 90 ASP A N 1
ATOM 678 C CA . ASP A 1 90 ? -11.513 9.123 27.816 1.00 97.19 90 ASP A CA 1
ATOM 679 C C . ASP A 1 90 ? -10.431 8.022 27.761 1.00 97.19 90 ASP A C 1
ATOM 681 O O . ASP A 1 90 ? -9.905 7.605 28.796 1.00 97.19 90 ASP A O 1
ATOM 685 N N . LEU A 1 91 ? -10.040 7.589 26.558 1.00 97.00 91 LEU A N 1
ATOM 686 C CA . LEU A 1 91 ? -8.985 6.607 26.340 1.00 97.00 91 LEU A CA 1
ATOM 687 C C . LEU A 1 91 ? -7.690 7.304 25.897 1.00 97.00 91 LEU A C 1
ATOM 689 O O . LEU A 1 91 ? -7.705 8.108 24.958 1.00 97.00 91 LEU A O 1
ATOM 693 N N . PRO A 1 92 ? -6.545 7.013 26.541 1.00 97.81 92 PRO A N 1
ATOM 694 C CA . PRO A 1 92 ? -5.256 7.442 26.024 1.00 97.81 92 PRO A CA 1
ATOM 695 C C . PRO A 1 92 ? -4.961 6.692 24.722 1.00 97.81 92 PRO A C 1
ATOM 697 O O . PRO A 1 92 ? -5.112 5.473 24.654 1.00 97.81 92 PRO A O 1
ATOM 700 N N . VAL A 1 93 ? -4.504 7.424 23.710 1.00 98.19 93 VAL A N 1
ATOM 701 C CA . VAL A 1 93 ? -4.163 6.862 22.400 1.00 98.19 93 VAL A CA 1
ATOM 702 C C . VAL A 1 93 ? -2.660 6.961 22.192 1.00 98.19 93 VAL A C 1
ATOM 704 O O . VAL A 1 93 ? -2.074 8.038 22.345 1.00 98.19 93 VAL A O 1
ATOM 707 N N . SER A 1 94 ? -2.028 5.846 21.833 1.00 98.25 94 SER A N 1
ATOM 708 C CA . SER A 1 94 ? -0.636 5.820 21.383 1.00 98.25 94 SER A CA 1
ATOM 709 C C . SER A 1 94 ? -0.574 5.419 19.921 1.00 98.25 94 SER A C 1
ATOM 711 O O . SER A 1 94 ? -1.232 4.467 19.526 1.00 98.25 94 SER A O 1
ATOM 713 N N . ALA A 1 95 ? 0.225 6.136 19.136 1.00 98.12 95 ALA A N 1
ATOM 714 C CA . ALA A 1 95 ? 0.482 5.828 17.740 1.00 98.12 95 ALA A CA 1
ATOM 715 C C . ALA A 1 95 ? 1.976 5.569 17.533 1.00 98.12 95 ALA A C 1
ATOM 717 O O . ALA A 1 95 ? 2.830 6.317 18.019 1.00 98.12 95 ALA A O 1
ATOM 718 N N . LYS A 1 96 ? 2.295 4.509 16.798 1.00 98.19 96 LYS A N 1
ATOM 719 C CA . LYS A 1 96 ? 3.624 4.181 16.297 1.00 98.19 96 LYS A CA 1
ATOM 720 C C . LYS A 1 96 ? 3.592 4.289 14.780 1.00 98.19 96 LYS A C 1
ATOM 722 O O . LYS A 1 96 ? 2.782 3.646 14.125 1.00 98.19 96 LYS A O 1
ATOM 727 N N . VAL A 1 97 ? 4.485 5.104 14.239 1.00 97.50 97 VAL A N 1
ATOM 728 C CA . VAL A 1 97 ? 4.617 5.342 12.804 1.00 97.50 97 VAL A CA 1
ATOM 729 C C . VAL A 1 97 ? 5.957 4.792 12.355 1.00 97.50 97 VAL A C 1
ATOM 731 O O . VAL A 1 97 ? 6.991 5.222 12.864 1.00 97.50 97 VAL A O 1
ATOM 734 N N . THR A 1 98 ? 5.939 3.856 11.417 1.00 95.19 98 THR A N 1
ATOM 735 C CA . THR A 1 98 ? 7.126 3.258 10.803 1.00 95.19 98 THR A CA 1
ATOM 736 C C . THR A 1 98 ? 7.219 3.725 9.359 1.00 95.19 98 THR A C 1
ATOM 738 O O . THR A 1 98 ? 6.261 3.592 8.598 1.00 95.19 98 THR A O 1
ATOM 741 N N . LYS A 1 99 ? 8.368 4.285 8.979 1.00 91.94 99 LYS A N 1
ATOM 742 C CA . LYS A 1 99 ? 8.658 4.680 7.600 1.00 91.94 99 LYS A CA 1
ATOM 743 C C . LYS A 1 99 ? 9.178 3.466 6.845 1.00 91.94 99 LYS A C 1
ATOM 745 O O . LYS A 1 99 ? 10.232 2.959 7.196 1.00 91.94 99 LYS A O 1
ATOM 750 N N . LEU A 1 100 ? 8.481 3.030 5.813 1.00 86.94 100 LEU A N 1
ATOM 751 C CA . LEU A 1 100 ? 8.834 1.872 4.998 1.00 86.94 100 LEU A CA 1
ATOM 752 C C . LEU A 1 100 ? 9.300 2.305 3.607 1.00 86.94 100 LEU A C 1
ATOM 754 O O . LEU A 1 100 ? 8.975 3.390 3.108 1.00 86.94 100 LEU A O 1
ATOM 758 N N . SER A 1 101 ? 10.054 1.429 2.951 1.00 80.31 101 SER A N 1
ATOM 759 C CA . SER A 1 101 ? 10.359 1.592 1.529 1.00 80.31 101 SER A CA 1
ATOM 760 C C . SER A 1 101 ? 9.083 1.476 0.684 1.00 80.31 101 SER A C 1
ATOM 762 O O . SER A 1 101 ? 8.204 0.676 0.999 1.00 80.31 101 SER A O 1
ATOM 764 N N . LEU A 1 102 ? 8.987 2.216 -0.429 1.00 73.50 102 LEU A N 1
ATOM 765 C CA . LEU A 1 102 ? 7.843 2.140 -1.364 1.00 73.50 102 LEU A CA 1
ATOM 766 C C . LEU A 1 102 ? 7.572 0.723 -1.891 1.00 73.50 102 LEU A C 1
ATOM 768 O O . LEU A 1 102 ? 6.479 0.438 -2.370 1.00 73.50 102 LEU A O 1
ATOM 772 N N . ILE A 1 103 ? 8.583 -0.140 -1.831 1.00 69.00 103 ILE A N 1
ATOM 773 C CA . ILE A 1 103 ? 8.583 -1.481 -2.414 1.00 69.00 103 ILE A CA 1
ATOM 774 C C . ILE A 1 103 ? 8.425 -2.601 -1.385 1.00 69.00 103 ILE A C 1
ATOM 776 O O . ILE A 1 103 ? 8.324 -3.753 -1.795 1.00 69.00 103 ILE A O 1
ATOM 780 N N . ALA A 1 104 ? 8.418 -2.277 -0.086 1.00 67.00 104 ALA A N 1
ATOM 781 C CA . ALA A 1 104 ? 8.489 -3.262 0.996 1.00 67.00 104 ALA A CA 1
ATOM 782 C C . ALA A 1 104 ? 7.354 -4.302 0.941 1.00 67.00 104 ALA A C 1
ATOM 784 O O . ALA A 1 104 ? 7.594 -5.463 1.230 1.00 67.00 104 ALA A O 1
ATOM 785 N N . ASP A 1 105 ? 6.158 -3.914 0.484 1.00 64.19 105 ASP A N 1
ATOM 786 C CA . ASP A 1 105 ? 4.996 -4.815 0.405 1.00 64.19 105 ASP A CA 1
ATOM 787 C C . ASP A 1 105 ? 4.791 -5.443 -0.988 1.00 64.19 105 ASP A C 1
ATOM 789 O O . ASP A 1 105 ? 3.945 -6.318 -1.169 1.00 64.19 105 ASP A O 1
ATOM 793 N N . PHE A 1 106 ? 5.529 -4.983 -2.006 1.00 59.78 106 PHE A N 1
ATOM 794 C CA . PHE A 1 106 ? 5.403 -5.482 -3.386 1.00 59.78 106 PHE A CA 1
ATOM 795 C C . PHE A 1 106 ? 6.403 -6.589 -3.717 1.00 59.78 106 PHE A C 1
ATOM 797 O O . PHE A 1 106 ? 6.249 -7.294 -4.719 1.00 59.78 106 PHE A O 1
ATOM 804 N N . ILE A 1 107 ? 7.447 -6.708 -2.905 1.00 64.94 107 ILE A N 1
ATOM 805 C CA . ILE A 1 107 ? 8.591 -7.581 -3.122 1.00 64.94 107 ILE A CA 1
ATOM 806 C C . ILE A 1 107 ? 8.682 -8.477 -1.894 1.00 64.94 107 ILE A C 1
ATOM 808 O O . ILE A 1 107 ? 8.611 -7.978 -0.777 1.00 64.94 107 ILE A O 1
ATOM 812 N N . GLY A 1 108 ? 8.770 -9.793 -2.094 1.00 62.69 108 GLY A N 1
ATOM 813 C CA . GLY A 1 108 ? 8.818 -10.736 -0.977 1.00 62.69 108 GLY A CA 1
ATOM 814 C C . GLY A 1 108 ? 9.988 -10.444 -0.032 1.00 62.69 108 GLY A C 1
ATOM 815 O O . GLY A 1 108 ? 11.037 -9.961 -0.464 1.00 62.69 108 GLY A O 1
ATOM 816 N N . ASP A 1 109 ? 9.829 -10.777 1.252 1.00 63.56 109 ASP A N 1
ATOM 817 C CA . ASP A 1 109 ? 10.868 -10.608 2.285 1.00 63.56 109 ASP A CA 1
ATOM 818 C C . ASP A 1 109 ? 12.203 -11.299 1.922 1.00 63.56 109 ASP A C 1
ATOM 820 O O . ASP A 1 109 ? 13.264 -10.965 2.449 1.00 63.56 109 ASP A O 1
ATOM 824 N N . ASP A 1 110 ? 12.167 -12.291 1.029 1.00 63.38 110 ASP A N 1
ATOM 825 C CA . ASP A 1 110 ? 13.320 -13.020 0.506 1.00 63.38 110 ASP A CA 1
ATOM 826 C C . ASP A 1 110 ? 13.966 -12.365 -0.729 1.00 63.38 110 ASP A C 1
ATOM 828 O O . ASP A 1 110 ? 15.147 -12.607 -1.008 1.00 63.38 110 ASP A O 1
ATOM 832 N N . GLU A 1 111 ? 13.241 -11.495 -1.428 1.00 57.38 111 GLU A N 1
ATOM 833 C CA . GLU A 1 111 ? 13.679 -10.798 -2.640 1.00 57.38 111 GLU A CA 1
ATOM 834 C C . GLU A 1 111 ? 14.364 -9.445 -2.341 1.00 57.38 111 GLU A C 1
ATOM 836 O O . GLU A 1 111 ? 15.108 -8.942 -3.187 1.00 57.38 111 GLU A O 1
ATOM 841 N N . TYR A 1 112 ? 14.194 -8.874 -1.137 1.00 57.66 112 TYR A N 1
ATOM 842 C CA . TYR A 1 112 ? 14.740 -7.561 -0.764 1.00 57.66 112 TYR A CA 1
ATOM 843 C C . TYR A 1 112 ? 15.737 -7.612 0.404 1.00 57.66 112 TYR A C 1
ATOM 845 O O . TYR A 1 112 ? 15.417 -8.040 1.511 1.00 57.66 112 TYR A O 1
ATOM 853 N N . LYS A 1 113 ? 16.953 -7.087 0.195 1.00 59.41 113 LYS A N 1
ATOM 854 C CA . LYS A 1 113 ? 17.817 -6.620 1.290 1.00 59.41 113 LYS A CA 1
ATOM 855 C C . LYS A 1 113 ? 17.882 -5.100 1.264 1.00 59.41 113 LYS A C 1
ATOM 857 O O . LYS A 1 113 ? 18.375 -4.505 0.307 1.00 59.41 113 LYS A O 1
ATOM 862 N N . VAL A 1 114 ? 17.402 -4.487 2.343 1.00 51.50 114 VAL A N 1
ATOM 863 C CA . VAL A 1 114 ? 17.584 -3.060 2.635 1.00 51.50 114 VAL A CA 1
ATOM 864 C C . VAL A 1 114 ? 19.088 -2.732 2.529 1.00 51.50 114 VAL A C 1
ATOM 866 O O . VAL A 1 114 ? 19.906 -3.525 2.988 1.00 51.50 114 VAL A O 1
ATOM 869 N N . ASP A 1 115 ? 19.430 -1.602 1.890 1.00 55.06 115 ASP A N 1
ATOM 870 C CA . ASP A 1 115 ? 20.773 -0.981 1.750 1.00 55.06 115 ASP A CA 1
ATOM 871 C C . ASP A 1 115 ? 21.505 -1.034 0.386 1.00 55.06 115 ASP A C 1
ATOM 873 O O . ASP A 1 115 ? 22.583 -0.443 0.290 1.00 55.06 115 ASP A O 1
ATOM 877 N N . GLN A 1 116 ? 20.975 -1.637 -0.693 1.00 62.28 116 GLN A N 1
ATOM 878 C CA . GLN A 1 116 ? 21.650 -1.588 -2.019 1.00 62.28 116 GLN A CA 1
ATOM 879 C C . GLN A 1 116 ? 20.753 -1.286 -3.241 1.00 62.28 116 GLN A C 1
ATOM 881 O O . GLN A 1 116 ? 20.834 -1.988 -4.250 1.00 62.28 116 GLN A O 1
ATOM 886 N N . PRO A 1 117 ? 19.911 -0.232 -3.231 1.00 63.69 117 PRO A N 1
ATOM 887 C CA . PRO A 1 117 ? 19.264 0.200 -4.462 1.00 63.69 117 PRO A CA 1
ATOM 888 C C . PRO A 1 117 ? 20.285 0.817 -5.436 1.00 63.69 117 PRO A C 1
ATOM 890 O O . PRO A 1 117 ? 21.045 1.723 -5.085 1.00 63.69 117 PRO A O 1
ATOM 893 N N . HIS A 1 118 ? 20.292 0.352 -6.686 1.00 66.38 118 HIS A N 1
ATOM 894 C CA . HIS A 1 118 ? 21.091 0.935 -7.764 1.00 66.38 118 HIS A CA 1
ATOM 895 C C . HIS A 1 118 ? 20.231 1.896 -8.592 1.00 66.38 118 HIS A C 1
ATOM 897 O O . HIS A 1 118 ? 19.503 1.481 -9.493 1.00 66.38 118 HIS A O 1
ATOM 903 N N . GLU A 1 119 ? 20.334 3.197 -8.318 1.00 58.56 119 GLU A N 1
ATOM 904 C CA . GLU A 1 119 ? 19.521 4.237 -8.979 1.00 58.56 119 GLU A CA 1
ATOM 905 C C . GLU A 1 119 ? 19.825 4.422 -10.480 1.00 58.56 119 GLU A C 1
ATOM 907 O O . GLU A 1 119 ? 19.048 5.049 -11.192 1.00 58.56 119 GLU A O 1
ATOM 912 N N . SER A 1 120 ? 20.943 3.892 -10.991 1.00 67.12 120 SER A N 1
ATOM 913 C CA . SER A 1 120 ? 21.411 4.160 -12.362 1.00 67.12 120 SER A CA 1
ATOM 914 C C . SER A 1 120 ? 21.229 3.014 -13.361 1.00 67.12 120 SER A C 1
ATOM 916 O O . SER A 1 120 ? 21.611 3.171 -14.518 1.00 67.12 120 SER A O 1
ATOM 918 N N . TRP A 1 121 ? 20.681 1.865 -12.948 1.00 72.75 121 TRP A N 1
ATOM 919 C CA . TRP A 1 121 ? 20.537 0.697 -13.835 1.00 72.75 121 TRP A CA 1
ATOM 920 C C . TRP A 1 121 ? 19.253 0.703 -14.657 1.00 72.75 121 TRP A C 1
ATOM 922 O O . TRP A 1 121 ? 19.188 0.054 -15.700 1.00 72.75 121 TRP A O 1
ATOM 932 N N . VAL A 1 122 ? 18.238 1.428 -14.198 1.00 69.69 122 VAL A N 1
ATOM 933 C CA . VAL A 1 122 ? 16.941 1.527 -14.858 1.00 69.69 122 VAL A CA 1
ATOM 934 C C . VAL A 1 122 ? 16.647 2.994 -15.103 1.00 69.69 122 VAL A C 1
ATOM 936 O O . VAL A 1 122 ? 16.653 3.808 -14.184 1.00 69.69 122 VAL A O 1
ATOM 939 N N . THR A 1 123 ? 16.384 3.334 -16.355 1.00 76.62 123 THR A N 1
ATOM 940 C CA . THR A 1 123 ? 15.824 4.620 -16.746 1.00 76.62 123 THR A CA 1
ATOM 941 C C . THR A 1 123 ? 14.388 4.396 -17.180 1.00 76.62 123 THR A C 1
ATOM 943 O O . THR A 1 123 ? 14.060 3.466 -17.914 1.00 76.62 123 THR A O 1
ATOM 946 N N . PHE A 1 124 ? 13.492 5.252 -16.711 1.00 72.81 124 PHE A N 1
ATOM 947 C CA . PHE A 1 124 ? 12.091 5.155 -17.077 1.00 72.81 124 PHE A CA 1
ATOM 948 C C . PHE A 1 124 ? 11.607 6.468 -17.661 1.00 72.81 124 PHE A C 1
ATOM 950 O O . PHE A 1 124 ? 11.720 7.518 -17.022 1.00 72.81 124 PHE A O 1
ATOM 957 N N . ASN A 1 125 ? 11.042 6.400 -18.864 1.00 80.00 125 ASN A N 1
ATOM 958 C CA . ASN A 1 125 ? 10.338 7.537 -19.430 1.00 80.00 125 ASN A CA 1
ATOM 959 C C . ASN A 1 125 ? 8.968 7.611 -18.772 1.00 80.00 125 ASN A C 1
ATOM 961 O O . ASN A 1 125 ? 8.234 6.627 -18.794 1.00 80.00 125 ASN A O 1
ATOM 965 N N . SER A 1 126 ? 8.620 8.770 -18.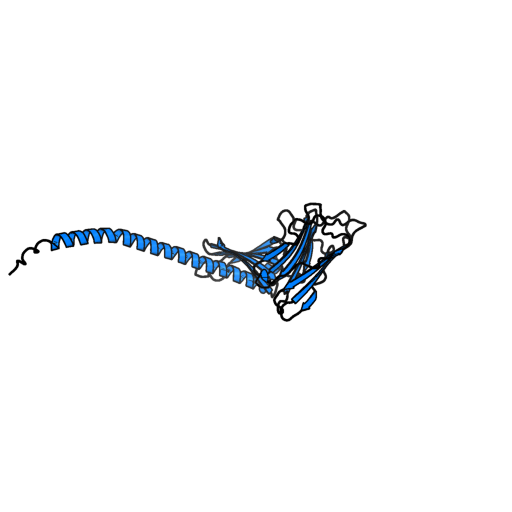206 1.00 79.38 126 SER A N 1
ATOM 966 C CA . SER A 1 126 ? 7.309 8.982 -17.588 1.00 79.38 126 SER A CA 1
ATOM 967 C C . SER A 1 126 ? 6.176 8.469 -18.486 1.00 79.38 126 SER A C 1
ATOM 969 O O . SER A 1 126 ? 6.247 8.686 -19.700 1.00 79.38 126 SER A O 1
ATOM 971 N N . PRO A 1 127 ? 5.128 7.834 -17.923 1.00 89.38 127 PRO A N 1
ATOM 972 C CA . PRO A 1 127 ? 4.031 7.298 -18.715 1.00 89.38 127 PRO A CA 1
ATOM 973 C C . PRO A 1 127 ? 3.413 8.430 -19.538 1.00 89.38 127 PRO A C 1
ATOM 975 O O . PRO A 1 127 ? 3.014 9.456 -18.992 1.00 89.38 127 PRO A O 1
ATOM 978 N N . ALA A 1 128 ? 3.359 8.274 -20.853 1.00 93.56 128 ALA A N 1
ATOM 979 C CA . ALA A 1 128 ? 2.859 9.308 -21.748 1.00 93.56 128 ALA A CA 1
ATOM 980 C C . ALA A 1 128 ? 1.456 8.941 -22.224 1.00 93.56 128 ALA A C 1
ATOM 982 O O . ALA A 1 128 ? 1.213 7.791 -22.581 1.00 93.56 128 ALA A O 1
ATOM 983 N N . VAL A 1 129 ? 0.540 9.911 -22.265 1.00 96.00 129 VAL A N 1
ATOM 984 C CA . VAL A 1 129 ? -0.775 9.701 -22.887 1.00 96.00 129 VAL A CA 1
ATOM 985 C C . VAL A 1 129 ? -0.559 9.429 -24.375 1.00 96.00 129 VAL A C 1
ATOM 987 O O . VAL A 1 129 ? -0.039 10.290 -25.087 1.00 96.00 129 VAL A O 1
ATOM 990 N N . SER A 1 130 ? -0.934 8.239 -24.843 1.00 96.81 130 SER A N 1
ATOM 991 C CA . SER A 1 130 ? -0.852 7.862 -26.260 1.00 96.81 130 SER A CA 1
ATOM 992 C C . SER A 1 130 ? -2.157 8.128 -27.003 1.00 96.81 130 SER A C 1
ATOM 994 O O . SER A 1 130 ? -2.127 8.480 -28.181 1.00 96.81 130 SER A O 1
ATOM 996 N N . GLU A 1 131 ? -3.293 8.008 -26.318 1.00 97.50 131 GLU A N 1
ATOM 997 C CA . GLU A 1 131 ? -4.625 8.272 -26.859 1.00 97.50 131 GLU A CA 1
ATOM 998 C C . GLU A 1 131 ? -5.574 8.704 -25.730 1.00 97.50 131 GLU A C 1
ATOM 1000 O O . GLU A 1 131 ? -5.453 8.245 -24.598 1.00 97.50 131 GLU A O 1
ATOM 1005 N N . ALA A 1 132 ? -6.531 9.582 -26.025 1.00 97.44 132 ALA A N 1
ATOM 1006 C CA . ALA A 1 132 ? -7.617 9.921 -25.110 1.00 97.44 132 ALA A CA 1
ATOM 1007 C C . ALA A 1 132 ? -8.915 10.104 -25.902 1.00 97.44 132 ALA A C 1
ATOM 1009 O O . ALA A 1 132 ? -8.934 10.782 -26.932 1.00 97.44 132 ALA A O 1
ATOM 1010 N N . THR A 1 133 ? -9.989 9.490 -25.420 1.00 97.94 133 THR A N 1
ATOM 1011 C CA . THR A 1 133 ? -11.340 9.566 -25.989 1.00 97.94 133 THR A CA 1
ATOM 1012 C C . THR A 1 133 ? -12.327 10.013 -24.910 1.00 97.94 133 THR A C 1
ATOM 1014 O O . THR A 1 133 ? -11.923 10.321 -23.792 1.00 97.94 133 THR A O 1
ATOM 1017 N N . GLU A 1 134 ? -13.622 10.061 -25.224 1.00 97.50 134 GLU A N 1
ATOM 1018 C CA . GLU A 1 134 ? -14.666 10.320 -24.219 1.00 97.50 134 GLU A CA 1
ATOM 1019 C C . GLU A 1 134 ? -14.868 9.137 -23.253 1.00 97.50 134 GLU A C 1
ATOM 1021 O O . GLU A 1 134 ? -15.402 9.331 -22.166 1.00 97.50 134 GLU A O 1
ATOM 1026 N N . ASP A 1 135 ? -14.413 7.932 -23.618 1.00 97.88 135 ASP A N 1
ATOM 1027 C CA . ASP A 1 135 ? -14.640 6.706 -22.841 1.00 97.88 135 ASP A CA 1
ATOM 1028 C C . ASP A 1 135 ? -13.400 6.251 -22.056 1.00 97.88 135 ASP A C 1
ATOM 1030 O O . ASP A 1 135 ? -13.516 5.521 -21.072 1.00 97.88 135 ASP A O 1
ATOM 1034 N N . TYR A 1 136 ? -12.197 6.625 -22.503 1.00 98.06 136 TYR A N 1
ATOM 1035 C CA . TYR A 1 136 ? -10.952 6.155 -21.898 1.00 98.06 136 TYR A CA 1
ATOM 1036 C C . TYR A 1 136 ? -9.767 7.091 -22.121 1.00 98.06 136 TYR A C 1
ATOM 1038 O O . TYR A 1 136 ? -9.724 7.867 -23.077 1.00 98.06 136 TYR A O 1
ATOM 1046 N N . VAL A 1 137 ? -8.749 6.915 -21.282 1.00 98.12 137 VAL A N 1
ATOM 1047 C CA . VAL A 1 137 ? -7.388 7.416 -21.494 1.00 98.12 137 VAL A CA 1
ATOM 1048 C C . VAL A 1 137 ? -6.422 6.236 -21.637 1.00 98.12 137 VAL A C 1
ATOM 1050 O O . VAL A 1 137 ? -6.513 5.250 -20.906 1.00 98.12 137 VAL A O 1
ATOM 1053 N N . GLU A 1 138 ? -5.523 6.304 -22.615 1.00 98.25 138 GLU A N 1
ATOM 1054 C CA . GLU A 1 138 ? -4.477 5.316 -22.878 1.00 98.25 138 GLU A CA 1
ATOM 1055 C C . GLU A 1 138 ? -3.102 5.902 -22.562 1.00 98.25 138 GLU A C 1
ATOM 1057 O O . GLU A 1 138 ? -2.778 7.022 -22.964 1.00 98.25 138 GLU A O 1
ATOM 1062 N N . TYR A 1 139 ? -2.279 5.107 -21.887 1.00 97.19 139 TYR A N 1
ATOM 1063 C CA . TYR A 1 139 ? -0.899 5.437 -21.572 1.00 97.19 139 TYR A CA 1
ATOM 1064 C C . TYR A 1 139 ? 0.059 4.455 -22.236 1.00 97.19 139 TYR A C 1
ATOM 1066 O O . TYR A 1 139 ? -0.196 3.251 -22.276 1.00 97.19 139 TYR A O 1
ATOM 1074 N N . SER A 1 140 ? 1.190 4.984 -22.694 1.00 96.81 140 SER A N 1
ATOM 1075 C CA . SER A 1 140 ? 2.370 4.241 -23.125 1.00 96.81 140 SER A CA 1
ATOM 1076 C C . SER A 1 140 ? 3.466 4.382 -22.076 1.00 96.81 140 SER A C 1
ATOM 1078 O O . SER A 1 140 ? 3.760 5.487 -21.613 1.00 96.81 140 SER A O 1
ATOM 1080 N N . CYS A 1 141 ? 4.080 3.265 -21.713 1.00 94.81 141 CYS A N 1
ATOM 1081 C CA . CYS A 1 141 ? 5.174 3.194 -20.756 1.00 94.81 141 CYS A CA 1
ATOM 1082 C C . CYS A 1 141 ? 6.401 2.603 -21.438 1.00 94.81 141 CYS A C 1
ATOM 1084 O O . CYS A 1 141 ? 6.292 1.539 -22.041 1.00 94.81 141 CYS A O 1
ATOM 1086 N N . ASP A 1 142 ? 7.554 3.258 -21.289 1.00 93.94 142 ASP A N 1
ATOM 1087 C CA . ASP A 1 142 ? 8.834 2.793 -21.827 1.00 93.94 142 ASP A CA 1
ATOM 1088 C C . ASP A 1 142 ? 9.861 2.670 -20.697 1.00 93.94 142 ASP A C 1
ATOM 1090 O O . ASP A 1 142 ? 10.346 3.668 -20.155 1.00 93.94 142 ASP A O 1
ATOM 1094 N N . ILE A 1 143 ? 10.201 1.430 -20.351 1.00 91.81 143 ILE A N 1
ATOM 1095 C CA . ILE A 1 143 ? 11.221 1.091 -19.359 1.00 91.81 143 ILE A CA 1
ATOM 1096 C C . ILE A 1 143 ? 12.496 0.727 -20.095 1.00 91.81 143 ILE A C 1
ATOM 1098 O O . ILE A 1 143 ? 12.504 -0.213 -20.882 1.00 91.81 143 ILE A O 1
ATOM 1102 N N . THR A 1 144 ? 13.575 1.457 -19.836 1.00 91.25 144 THR A N 1
ATOM 1103 C CA . THR A 1 144 ? 14.893 1.188 -20.406 1.00 91.25 144 THR A CA 1
ATOM 1104 C C . THR A 1 144 ? 15.854 0.765 -19.301 1.00 91.25 144 THR A C 1
ATOM 1106 O O . THR A 1 144 ? 15.840 1.269 -18.183 1.00 91.25 144 THR A O 1
ATOM 1109 N N . PHE A 1 145 ? 16.692 -0.207 -19.610 1.00 89.44 145 PHE A N 1
ATOM 1110 C CA . PHE A 1 145 ? 17.666 -0.788 -18.706 1.00 89.44 145 PHE A CA 1
ATOM 1111 C C . PHE A 1 145 ? 19.052 -0.508 -19.267 1.00 89.44 145 PHE A C 1
ATOM 1113 O O . PHE A 1 145 ? 19.304 -0.801 -20.435 1.00 89.44 145 PHE A O 1
ATOM 1120 N N . HIS A 1 146 ? 19.930 0.036 -18.430 1.00 87.94 146 HIS A N 1
ATOM 1121 C CA . HIS A 1 146 ? 21.315 0.353 -18.757 1.00 87.94 146 HIS A CA 1
ATOM 1122 C C . HIS A 1 146 ? 22.238 -0.233 -17.686 1.00 87.94 146 HIS A C 1
ATOM 1124 O O . HIS A 1 146 ? 22.505 0.374 -16.649 1.00 87.94 146 HIS A O 1
ATOM 1130 N N . TYR A 1 147 ? 22.758 -1.431 -17.932 1.00 83.31 147 TYR A N 1
ATOM 1131 C CA . TYR A 1 147 ? 23.672 -2.099 -17.017 1.00 83.31 147 TYR A CA 1
ATOM 1132 C C . TYR A 1 147 ? 25.134 -1.764 -17.341 1.00 83.31 147 TYR A C 1
ATOM 1134 O O . TYR A 1 147 ? 25.775 -2.395 -18.177 1.00 83.31 147 TYR A O 1
ATOM 1142 N N . GLY A 1 148 ? 25.692 -0.779 -16.633 1.00 79.06 148 GLY A N 1
ATOM 1143 C CA . GLY A 1 148 ? 27.118 -0.420 -16.711 1.00 79.06 148 GLY A CA 1
ATOM 1144 C C . GLY A 1 148 ? 28.033 -1.186 -15.741 1.00 79.06 148 GLY A C 1
ATOM 1145 O O . GLY A 1 148 ? 29.197 -0.816 -15.578 1.00 79.06 148 GLY A O 1
ATOM 1146 N N . GLY A 1 149 ? 27.505 -2.187 -15.029 1.00 75.62 149 GLY A N 1
ATOM 1147 C CA . GLY A 1 149 ? 28.177 -2.848 -13.908 1.00 75.62 149 GLY A CA 1
ATOM 1148 C C . GLY A 1 149 ? 29.191 -3.933 -14.291 1.00 75.62 149 GLY A C 1
ATOM 1149 O O . GLY A 1 149 ? 29.381 -4.295 -15.453 1.00 75.62 149 GLY A O 1
ATOM 1150 N N . VAL A 1 150 ? 29.865 -4.479 -13.273 1.00 74.75 150 VAL A N 1
ATOM 1151 C CA . VAL A 1 150 ? 30.753 -5.639 -13.421 1.00 74.75 150 VAL A CA 1
ATOM 1152 C C . VAL A 1 150 ? 30.001 -6.896 -13.003 1.00 74.75 150 VAL A C 1
ATOM 1154 O O . VAL A 1 150 ? 29.707 -7.073 -11.828 1.00 74.75 150 VAL A O 1
ATOM 1157 N N . GLY A 1 151 ? 29.765 -7.798 -13.951 1.00 82.88 151 GLY A N 1
ATOM 1158 C CA . GLY A 1 151 ? 29.147 -9.092 -13.678 1.00 82.88 151 GLY A CA 1
ATOM 1159 C C . GLY A 1 151 ? 28.077 -9.431 -14.701 1.00 82.88 151 GLY A C 1
ATOM 1160 O O . GLY A 1 151 ? 27.899 -8.710 -15.680 1.00 82.88 151 GLY A O 1
ATOM 1161 N N . ASN A 1 152 ? 27.399 -10.549 -14.464 1.00 87.06 152 ASN A N 1
ATOM 1162 C CA . ASN A 1 152 ? 26.148 -10.858 -15.138 1.00 87.06 152 ASN A CA 1
ATOM 1163 C C . ASN A 1 152 ? 25.021 -10.590 -14.143 1.00 87.06 152 ASN A C 1
ATOM 1165 O O . ASN A 1 152 ? 25.121 -10.987 -12.976 1.00 87.06 152 ASN A O 1
ATOM 1169 N N . ARG A 1 153 ? 23.958 -9.937 -14.599 1.00 88.75 153 ARG A N 1
ATOM 1170 C CA . ARG A 1 153 ? 22.749 -9.710 -13.805 1.00 88.75 153 ARG A CA 1
ATOM 1171 C C . ARG A 1 153 ? 21.568 -10.342 -14.505 1.00 88.75 153 ARG A C 1
ATOM 1173 O O . ARG A 1 153 ? 21.484 -10.305 -15.725 1.00 88.75 153 ARG A O 1
ATOM 1180 N N . VAL A 1 154 ? 20.694 -10.963 -13.727 1.00 91.38 154 VAL A N 1
ATOM 1181 C CA . VAL A 1 154 ? 19.483 -11.602 -14.238 1.00 91.38 154 VAL A CA 1
ATOM 1182 C C . VAL A 1 154 ? 18.314 -10.859 -13.628 1.00 91.38 154 VAL A C 1
ATOM 1184 O O . VAL A 1 154 ? 18.272 -10.749 -12.408 1.00 91.38 154 VAL A O 1
ATOM 1187 N N . ILE A 1 155 ? 17.415 -10.330 -14.449 1.00 91.88 155 ILE A N 1
ATOM 1188 C CA . ILE A 1 155 ? 16.164 -9.749 -13.956 1.00 91.88 155 ILE A CA 1
ATOM 1189 C C . ILE A 1 155 ? 15.251 -10.876 -13.479 1.00 91.88 155 ILE A C 1
ATOM 1191 O O . ILE A 1 155 ? 15.122 -11.890 -14.163 1.00 91.88 155 ILE A O 1
ATOM 1195 N N . GLU A 1 156 ? 14.612 -10.690 -12.329 1.00 91.94 156 GLU A N 1
ATOM 1196 C CA . GLU A 1 156 ? 13.626 -11.636 -11.789 1.00 91.94 156 GLU A CA 1
ATOM 1197 C C . GLU A 1 156 ? 12.221 -11.043 -11.816 1.00 91.94 156 GLU A C 1
ATOM 1199 O O . GLU A 1 156 ? 11.281 -11.720 -12.229 1.00 91.94 156 GLU A O 1
ATOM 1204 N N . THR A 1 157 ? 12.095 -9.751 -11.509 1.00 91.81 157 THR A N 1
ATOM 1205 C CA . THR A 1 157 ? 10.819 -9.037 -11.562 1.00 91.81 157 THR A CA 1
ATOM 1206 C C . THR A 1 157 ? 10.995 -7.679 -12.234 1.00 91.81 157 THR A C 1
ATOM 1208 O O . THR A 1 157 ? 11.976 -6.984 -11.986 1.00 91.81 157 THR A O 1
ATOM 1211 N N . ILE A 1 158 ? 10.030 -7.273 -13.060 1.00 92.88 158 ILE A N 1
ATOM 1212 C CA . ILE A 1 158 ? 9.828 -5.876 -13.474 1.00 92.88 158 ILE A CA 1
ATOM 1213 C C . ILE A 1 158 ? 8.415 -5.491 -13.071 1.00 92.88 158 ILE A C 1
ATOM 1215 O O . ILE A 1 158 ? 7.489 -6.269 -13.291 1.00 92.88 158 ILE A O 1
ATOM 1219 N N . GLY A 1 159 ? 8.225 -4.294 -12.531 1.00 91.75 159 GLY A N 1
ATOM 1220 C CA . GLY A 1 159 ? 6.891 -3.810 -12.230 1.00 91.75 159 GLY A CA 1
ATOM 1221 C C . GLY A 1 159 ? 6.694 -2.331 -12.499 1.00 91.75 159 GLY A C 1
ATOM 1222 O O . GLY A 1 159 ? 7.639 -1.543 -12.487 1.00 91.75 159 GLY A O 1
ATOM 1223 N N . ALA A 1 160 ? 5.439 -1.972 -12.754 1.00 92.62 160 ALA A N 1
ATOM 1224 C CA . ALA A 1 160 ? 4.990 -0.603 -12.938 1.00 92.62 160 ALA A CA 1
ATOM 1225 C C . ALA A 1 160 ? 3.720 -0.351 -12.137 1.00 92.62 160 ALA A C 1
ATOM 1227 O O . ALA A 1 160 ? 2.678 -0.925 -12.436 1.00 92.62 160 ALA A O 1
ATOM 1228 N N . PHE A 1 161 ? 3.826 0.504 -11.127 1.00 91.25 161 PHE A N 1
ATOM 1229 C CA . PHE A 1 161 ? 2.776 0.863 -10.186 1.00 91.25 161 PHE A CA 1
ATOM 1230 C C . PHE A 1 161 ? 2.231 2.258 -10.479 1.00 91.25 161 PHE A C 1
ATOM 1232 O O . PHE A 1 161 ? 2.990 3.167 -10.816 1.00 91.25 161 PHE A O 1
ATOM 1239 N N . PHE A 1 162 ? 0.927 2.435 -10.274 1.00 90.94 162 PHE A N 1
ATOM 1240 C CA . PHE A 1 162 ? 0.199 3.676 -10.503 1.00 90.94 162 PHE A CA 1
ATOM 1241 C C . PHE A 1 162 ? -0.800 3.939 -9.373 1.00 90.94 162 PHE A C 1
ATOM 1243 O O . PHE A 1 162 ? -1.469 3.031 -8.873 1.00 90.94 162 PHE A O 1
ATOM 1250 N N . THR A 1 163 ? -0.949 5.208 -9.001 1.00 87.25 163 THR A N 1
ATOM 1251 C CA . THR A 1 163 ? -1.968 5.676 -8.051 1.00 87.25 163 THR A CA 1
ATOM 1252 C C . THR A 1 163 ? -2.361 7.133 -8.373 1.00 87.25 163 THR A C 1
ATOM 1254 O O . THR A 1 163 ? -1.521 7.881 -8.882 1.00 87.25 163 THR A O 1
ATOM 1257 N N . PRO A 1 164 ? -3.606 7.582 -8.126 1.00 87.94 164 PRO A N 1
ATOM 1258 C CA . PRO A 1 164 ? -4.730 6.809 -7.601 1.00 87.94 164 PRO A CA 1
ATOM 1259 C C . PRO A 1 164 ? -5.188 5.730 -8.582 1.00 87.94 164 PRO A C 1
ATOM 1261 O O . PRO A 1 164 ? -5.054 5.871 -9.796 1.00 87.94 164 PRO A O 1
ATOM 1264 N N . GLY A 1 165 ? -5.718 4.632 -8.056 1.00 87.81 165 GLY A N 1
ATOM 1265 C CA . GLY A 1 165 ? -6.402 3.634 -8.867 1.00 87.81 165 GLY A CA 1
ATOM 1266 C C . GLY A 1 165 ? -7.718 4.213 -9.396 1.00 87.81 165 GLY A C 1
ATOM 1267 O O . GLY A 1 165 ? -8.259 5.144 -8.803 1.00 87.81 165 GLY A O 1
ATOM 1268 N N . PRO A 1 166 ? -8.288 3.672 -10.482 1.00 91.00 166 PRO A N 1
ATOM 1269 C CA . PRO A 1 166 ? -9.558 4.166 -11.022 1.00 91.00 166 PRO A CA 1
ATOM 1270 C C . PRO A 1 166 ? -10.789 3.766 -10.182 1.00 91.00 166 PRO A C 1
ATOM 1272 O O . PRO A 1 166 ? -11.920 3.893 -10.630 1.00 91.00 166 PRO A O 1
ATOM 1275 N N . GLY A 1 167 ? -10.596 3.230 -8.972 1.00 86.12 167 GLY A N 1
ATOM 1276 C CA . GLY A 1 167 ? -11.663 2.769 -8.076 1.00 86.12 167 GLY A CA 1
ATOM 1277 C C . GLY A 1 167 ? -12.184 1.351 -8.350 1.00 86.12 167 GLY A C 1
ATOM 1278 O O . GLY A 1 167 ? -12.772 0.743 -7.461 1.00 86.12 167 GLY A O 1
ATOM 1279 N N . SER A 1 168 ? -11.952 0.780 -9.538 1.00 90.56 168 SER A N 1
ATOM 1280 C CA . SER A 1 168 ? -12.301 -0.615 -9.845 1.00 90.56 168 SER A CA 1
ATOM 1281 C C . SER A 1 168 ? -11.329 -1.256 -10.835 1.00 90.56 168 SER A C 1
ATOM 1283 O O . SER A 1 168 ? -10.957 -0.641 -11.832 1.00 90.56 168 SER A O 1
ATOM 1285 N N . GLN A 1 169 ? -10.985 -2.530 -10.610 1.00 91.31 169 GLN A N 1
ATOM 1286 C CA . GLN A 1 169 ? -10.144 -3.319 -11.519 1.00 91.31 169 GLN A CA 1
ATOM 1287 C C . GLN A 1 169 ? -10.739 -3.420 -12.932 1.00 91.31 169 GLN A C 1
ATOM 1289 O O . GLN A 1 169 ? -9.995 -3.418 -13.907 1.00 91.31 169 GLN A O 1
ATOM 1294 N N . GLY A 1 170 ? -12.072 -3.464 -13.062 1.00 95.38 170 GLY A N 1
ATOM 1295 C CA . GLY A 1 170 ? -12.748 -3.588 -14.361 1.00 95.38 170 GLY A CA 1
ATOM 1296 C C . GLY A 1 170 ? -12.580 -2.374 -15.281 1.00 95.38 170 GLY A C 1
ATOM 1297 O O . GLY A 1 170 ? -12.910 -2.459 -16.461 1.00 95.38 170 GLY A O 1
ATOM 1298 N N . LEU A 1 171 ? -12.065 -1.260 -14.755 1.00 96.50 171 LEU A N 1
ATOM 1299 C CA . LEU A 1 171 ? -11.748 -0.064 -15.532 1.00 96.50 171 LEU A CA 1
ATOM 1300 C C . LEU A 1 171 ? -10.343 -0.116 -16.135 1.00 96.50 171 LEU A C 1
ATOM 1302 O O . LEU A 1 171 ? -10.014 0.737 -16.948 1.00 96.50 171 LEU A O 1
ATOM 1306 N N . ILE A 1 172 ? -9.514 -1.089 -15.757 1.00 97.56 172 ILE A N 1
ATOM 1307 C CA . ILE A 1 172 ? -8.136 -1.209 -16.229 1.00 97.56 172 ILE A CA 1
ATOM 1308 C C . ILE A 1 172 ? -8.093 -2.249 -17.345 1.00 97.56 172 ILE A C 1
ATOM 1310 O O . ILE A 1 172 ? -8.472 -3.404 -17.155 1.00 97.56 172 ILE A O 1
ATOM 1314 N N . VAL A 1 173 ? -7.590 -1.852 -18.509 1.00 97.81 173 VAL A N 1
ATOM 1315 C CA . VAL A 1 173 ? -7.352 -2.756 -19.638 1.00 97.81 173 VAL A CA 1
ATOM 1316 C C . VAL A 1 173 ? -5.865 -2.729 -19.953 1.00 97.81 173 VAL A C 1
ATOM 1318 O O . VAL A 1 173 ? -5.351 -1.725 -20.435 1.00 97.81 173 VAL A O 1
ATOM 1321 N N . GLY A 1 174 ? -5.156 -3.821 -19.676 1.00 96.19 174 GLY A N 1
ATOM 1322 C CA . GLY A 1 174 ? -3.718 -3.903 -19.906 1.00 96.19 174 GLY A CA 1
ATOM 1323 C C . GLY A 1 174 ? -3.003 -4.917 -19.013 1.00 96.19 174 GLY A C 1
ATOM 1324 O O . GLY A 1 174 ? -3.648 -5.564 -18.188 1.00 96.19 174 GLY A O 1
ATOM 1325 N N . PRO A 1 175 ? -1.680 -5.053 -19.195 1.00 96.75 175 PRO A N 1
ATOM 1326 C CA . PRO A 1 175 ? -0.901 -4.360 -20.219 1.00 96.75 175 PRO A CA 1
ATOM 1327 C C . PRO A 1 175 ? -1.074 -5.047 -21.592 1.00 96.75 175 PRO A C 1
ATOM 1329 O O . PRO A 1 175 ? -1.287 -6.256 -21.674 1.00 96.75 175 PRO A O 1
ATOM 1332 N N . TYR A 1 176 ? -1.006 -4.291 -22.687 1.00 97.44 176 TYR A N 1
ATOM 1333 C CA . TYR A 1 176 ? -1.047 -4.810 -24.064 1.00 97.44 176 TYR A CA 1
ATOM 1334 C C . TYR A 1 176 ? -0.048 -4.071 -24.961 1.00 97.44 176 TYR A C 1
ATOM 1336 O O . TYR A 1 176 ? 0.646 -3.166 -24.504 1.00 97.44 176 TYR A O 1
ATOM 1344 N N . GLU A 1 177 ? 0.066 -4.492 -26.229 1.00 97.06 177 GLU A N 1
ATOM 1345 C CA . GLU A 1 177 ? 1.092 -3.989 -27.165 1.00 97.06 177 GLU A CA 1
ATOM 1346 C C . GLU A 1 177 ? 2.502 -4.038 -26.552 1.00 97.06 177 GLU A C 1
ATOM 1348 O O . GLU A 1 177 ? 3.292 -3.104 -26.663 1.00 97.06 177 GLU A O 1
ATOM 1353 N N . ILE A 1 178 ? 2.806 -5.144 -25.869 1.00 97.06 178 ILE A N 1
ATOM 1354 C CA . ILE A 1 178 ? 4.069 -5.302 -25.155 1.00 97.06 178 ILE A CA 1
ATOM 1355 C C . ILE A 1 178 ? 5.195 -5.524 -26.165 1.00 97.06 178 ILE A C 1
ATOM 1357 O O . ILE A 1 178 ? 5.160 -6.476 -26.951 1.00 97.06 178 ILE A O 1
ATOM 1361 N N . VAL A 1 179 ? 6.204 -4.660 -26.122 1.00 96.69 179 VAL A N 1
ATOM 1362 C CA . VAL A 1 179 ? 7.396 -4.728 -26.965 1.00 96.69 179 VAL A CA 1
ATOM 1363 C C . VAL A 1 179 ? 8.617 -4.943 -26.085 1.00 96.69 179 VAL A C 1
ATOM 1365 O O . VAL A 1 179 ? 8.885 -4.188 -25.155 1.00 96.69 179 VAL A O 1
ATOM 1368 N N . TYR A 1 180 ? 9.375 -5.978 -26.421 1.00 94.50 180 TYR A N 1
ATOM 1369 C CA . TYR A 1 180 ? 10.622 -6.341 -25.766 1.00 94.50 180 TYR A CA 1
ATOM 1370 C C . TYR A 1 180 ? 11.795 -5.990 -26.688 1.00 94.50 180 TYR A C 1
ATOM 1372 O O . TYR A 1 180 ? 11.734 -6.260 -27.890 1.00 94.50 180 TYR A O 1
ATOM 1380 N N . THR A 1 181 ? 12.856 -5.385 -26.154 1.00 86.75 181 THR A N 1
ATOM 1381 C CA . THR A 1 181 ? 14.072 -5.030 -26.911 1.00 86.75 181 THR A CA 1
ATOM 1382 C C . THR A 1 181 ? 15.318 -5.690 -26.293 1.00 86.75 181 THR A C 1
ATOM 1384 O O . THR A 1 181 ? 15.270 -6.110 -25.137 1.00 86.75 181 THR A O 1
ATOM 1387 N N . PRO A 1 182 ? 16.434 -5.806 -27.045 1.00 78.19 182 PRO A N 1
ATOM 1388 C CA . PRO A 1 182 ? 17.214 -7.032 -27.225 1.00 78.19 182 PRO A CA 1
ATOM 1389 C C . PRO A 1 182 ? 17.465 -7.938 -26.015 1.00 78.19 182 PRO A C 1
ATOM 1391 O O . PRO A 1 182 ? 17.319 -9.148 -26.156 1.00 78.19 182 PRO A O 1
ATOM 1394 N N . VAL A 1 183 ? 17.844 -7.396 -24.856 1.00 89.62 183 VAL A N 1
ATOM 1395 C CA . VAL A 1 183 ? 18.137 -8.210 -23.662 1.00 89.62 183 VAL A CA 1
ATOM 1396 C C . VAL A 1 183 ? 16.872 -8.629 -22.919 1.00 89.62 183 VAL A C 1
ATOM 1398 O O . VAL A 1 183 ? 16.791 -9.753 -22.421 1.00 89.62 183 VAL A O 1
ATOM 1401 N N . ILE A 1 184 ? 15.869 -7.750 -22.850 1.00 92.62 184 ILE A N 1
ATOM 1402 C CA . ILE A 1 184 ? 14.583 -8.094 -22.249 1.00 92.62 184 ILE A CA 1
ATOM 1403 C C . ILE A 1 184 ? 13.830 -8.973 -23.241 1.00 92.62 184 ILE A C 1
ATOM 1405 O O . ILE A 1 184 ? 13.689 -8.627 -24.411 1.00 92.62 184 ILE A O 1
ATOM 1409 N N . THR A 1 185 ? 13.322 -10.111 -22.779 1.00 92.62 185 THR A N 1
ATOM 1410 C CA . THR A 1 185 ? 12.528 -11.024 -23.602 1.00 92.62 185 THR A CA 1
ATOM 1411 C C . THR A 1 185 ? 11.356 -11.569 -22.798 1.00 92.62 185 THR A C 1
ATOM 1413 O O . THR A 1 185 ? 11.408 -11.639 -21.572 1.00 92.62 185 THR A O 1
ATOM 1416 N N . SER A 1 186 ? 10.306 -12.013 -23.487 1.00 94.31 186 SER A N 1
ATOM 1417 C CA . SER A 1 186 ? 9.219 -12.780 -22.869 1.00 94.31 186 SER A CA 1
ATOM 1418 C C . SER A 1 186 ? 9.589 -14.239 -22.590 1.00 94.31 186 SER A C 1
ATOM 1420 O O . SER A 1 186 ? 8.764 -15.002 -22.084 1.00 94.31 186 SER A O 1
ATOM 1422 N N . GLN A 1 187 ? 10.807 -14.660 -22.946 1.00 94.94 187 GLN A N 1
ATOM 1423 C CA . GLN A 1 187 ? 11.246 -16.027 -22.731 1.00 94.94 187 GLN A CA 1
ATOM 1424 C C . GLN A 1 187 ? 11.278 -16.317 -21.231 1.00 94.94 187 GLN A C 1
ATOM 1426 O O . GLN A 1 187 ? 11.775 -15.512 -20.448 1.00 94.94 187 GLN A O 1
ATOM 1431 N N . TYR A 1 188 ? 10.737 -17.476 -20.854 1.00 95.31 188 TYR A N 1
ATOM 1432 C CA . TYR A 1 188 ? 10.641 -17.934 -19.468 1.00 95.31 188 TYR A CA 1
ATOM 1433 C C . TYR A 1 188 ? 9.809 -17.047 -18.540 1.00 95.31 188 TYR A C 1
ATOM 1435 O O . TYR A 1 188 ? 9.922 -17.214 -17.336 1.00 95.31 188 TYR A O 1
ATOM 1443 N N . LEU A 1 189 ? 8.962 -16.144 -19.045 1.00 95.75 189 LEU A N 1
ATOM 1444 C CA . LEU A 1 189 ? 7.983 -15.490 -18.175 1.00 95.75 189 LEU A CA 1
ATOM 1445 C C . LEU A 1 189 ? 7.125 -16.539 -17.459 1.00 95.75 189 LEU A C 1
ATOM 1447 O O . LEU A 1 189 ? 6.707 -17.536 -18.059 1.00 95.75 189 LEU A O 1
ATOM 1451 N N . GLU A 1 190 ? 6.859 -16.306 -16.178 1.00 96.56 190 GLU A N 1
ATOM 1452 C CA . GLU A 1 190 ? 5.980 -17.165 -15.398 1.00 96.56 190 GLU A CA 1
ATOM 1453 C C . GLU A 1 190 ? 4.557 -17.152 -15.963 1.00 96.56 190 GLU A C 1
ATOM 1455 O O . GLU A 1 190 ? 4.086 -16.168 -16.542 1.00 96.56 190 GLU A O 1
ATOM 1460 N N . ALA A 1 191 ? 3.841 -18.264 -15.793 1.00 96.25 191 ALA A N 1
ATOM 1461 C CA . ALA A 1 191 ? 2.450 -18.342 -16.212 1.00 96.25 191 ALA A CA 1
ATOM 1462 C C . ALA A 1 191 ? 1.615 -17.295 -15.455 1.00 96.25 191 ALA A C 1
ATOM 1464 O O . ALA A 1 191 ? 1.609 -17.278 -14.230 1.00 96.25 191 ALA A O 1
ATOM 1465 N N . GLY A 1 192 ? 0.901 -16.443 -16.194 1.00 93.81 192 GLY A N 1
ATOM 1466 C CA . GLY A 1 192 ? 0.147 -15.322 -15.624 1.00 93.81 192 GLY A CA 1
ATOM 1467 C C . GLY A 1 192 ? 0.890 -13.986 -15.646 1.00 93.81 192 GLY A C 1
ATOM 1468 O O . GLY A 1 192 ? 0.268 -12.975 -15.351 1.00 93.81 192 GLY A O 1
ATOM 1469 N N . SER A 1 193 ? 2.165 -13.955 -16.054 1.00 94.31 193 SER A N 1
ATOM 1470 C CA . SER A 1 193 ? 2.880 -12.702 -16.305 1.00 94.31 193 SER A CA 1
ATOM 1471 C C . SER A 1 193 ? 2.605 -12.147 -17.716 1.00 94.31 193 SER A C 1
ATOM 1473 O O . SER A 1 193 ? 2.648 -12.905 -18.690 1.00 94.31 193 SER A O 1
ATOM 1475 N N . PRO A 1 194 ? 2.408 -10.825 -17.865 1.00 96.44 194 PRO A N 1
ATOM 1476 C CA . PRO A 1 194 ? 2.289 -9.853 -16.780 1.00 96.44 194 PRO A CA 1
ATOM 1477 C C . PRO A 1 194 ? 0.991 -9.982 -15.977 1.00 96.44 194 PRO A C 1
ATOM 1479 O O . PRO A 1 194 ? -0.090 -10.131 -16.544 1.00 96.44 194 PRO A O 1
ATOM 1482 N N . GLU A 1 195 ? 1.119 -9.856 -14.661 1.00 95.31 195 GLU A N 1
ATOM 1483 C CA . GLU A 1 195 ? 0.029 -9.837 -13.693 1.00 95.31 195 GLU A CA 1
ATOM 1484 C C . GLU A 1 195 ? -0.483 -8.403 -13.496 1.00 95.31 195 GLU A C 1
ATOM 1486 O O . GLU A 1 195 ? 0.313 -7.470 -13.394 1.00 95.31 195 GLU A O 1
ATOM 1491 N N . LEU A 1 196 ? -1.806 -8.225 -13.402 1.00 94.75 196 LEU A N 1
ATOM 1492 C CA . LEU A 1 196 ? -2.425 -6.999 -12.892 1.00 94.75 196 LEU A CA 1
ATOM 1493 C C . LEU A 1 196 ? -2.745 -7.185 -11.405 1.00 94.75 196 LEU A C 1
ATOM 1495 O O . LEU A 1 196 ? -3.702 -7.879 -11.062 1.00 94.75 196 LEU A O 1
ATOM 1499 N N . ALA A 1 197 ? -1.984 -6.517 -10.544 1.00 89.25 197 ALA A N 1
ATOM 1500 C CA . ALA A 1 197 ? -2.254 -6.431 -9.114 1.00 89.25 197 ALA A CA 1
ATOM 1501 C C . ALA A 1 197 ? -3.022 -5.136 -8.808 1.00 89.25 197 ALA A C 1
ATOM 1503 O O . ALA A 1 197 ? -2.676 -4.073 -9.320 1.00 89.25 197 ALA A O 1
ATOM 1504 N N . THR A 1 198 ? -4.055 -5.193 -7.966 1.00 83.62 198 THR A N 1
ATOM 1505 C CA . THR A 1 198 ? -4.841 -4.010 -7.567 1.00 83.62 198 THR A CA 1
ATOM 1506 C C . THR A 1 198 ? -4.888 -3.862 -6.054 1.00 83.62 198 THR A C 1
ATOM 1508 O O . THR A 1 198 ? -5.175 -4.832 -5.356 1.00 83.62 198 THR A O 1
ATOM 1511 N N . GLY A 1 199 ? -4.665 -2.645 -5.564 1.00 75.38 199 GLY A N 1
ATOM 1512 C CA . GLY A 1 199 ? -4.918 -2.238 -4.182 1.00 75.38 199 GLY A CA 1
ATOM 1513 C C . GLY A 1 199 ? -6.172 -1.365 -4.073 1.00 75.38 199 GLY A C 1
ATOM 1514 O O . GLY A 1 199 ? -6.814 -1.055 -5.076 1.00 75.38 199 GLY A O 1
ATOM 1515 N N . ALA A 1 200 ? -6.512 -0.922 -2.859 1.00 70.12 200 ALA A N 1
ATOM 1516 C CA . ALA A 1 200 ? -7.708 -0.106 -2.615 1.00 70.12 200 ALA A CA 1
ATOM 1517 C C . ALA A 1 200 ? -7.737 1.207 -3.425 1.00 70.12 200 ALA A C 1
ATOM 1519 O O . ALA A 1 200 ? -8.806 1.673 -3.811 1.00 70.12 200 ALA A O 1
ATOM 1520 N N . ASN A 1 201 ? -6.566 1.791 -3.709 1.00 77.81 201 ASN A N 1
ATOM 1521 C CA . ASN A 1 201 ? -6.432 3.018 -4.497 1.00 77.81 201 ASN A CA 1
ATOM 1522 C C . ASN A 1 201 ? -5.184 3.007 -5.395 1.00 77.81 201 ASN A C 1
ATOM 1524 O O . ASN A 1 201 ? -4.496 4.018 -5.567 1.00 77.81 201 ASN A O 1
ATOM 1528 N N . SER A 1 202 ? -4.847 1.848 -5.947 1.00 86.25 202 SER A N 1
ATOM 1529 C CA . SER A 1 202 ? -3.666 1.693 -6.792 1.00 86.25 202 SER A CA 1
ATOM 1530 C C . SER A 1 202 ? -3.736 0.429 -7.634 1.00 86.25 202 SER A C 1
ATOM 1532 O O . SER A 1 202 ? -4.566 -0.450 -7.401 1.00 86.25 202 SER A O 1
ATOM 1534 N N . PHE A 1 203 ? -2.856 0.331 -8.622 1.00 90.38 203 PHE A N 1
ATOM 1535 C CA . PHE A 1 203 ? -2.646 -0.902 -9.367 1.00 90.38 203 PHE A CA 1
ATOM 1536 C C . PHE A 1 203 ? -1.205 -1.001 -9.855 1.00 90.38 203 PHE A C 1
ATOM 1538 O O . PHE A 1 203 ? -0.501 0.006 -9.938 1.00 90.38 203 PHE A O 1
ATOM 1545 N N . ALA A 1 204 ? -0.776 -2.212 -10.191 1.00 93.25 204 ALA A N 1
ATOM 1546 C CA . ALA A 1 204 ? 0.512 -2.463 -10.805 1.00 93.25 204 ALA A CA 1
ATOM 1547 C C . ALA A 1 204 ? 0.432 -3.539 -11.886 1.00 93.25 204 ALA A C 1
ATOM 1549 O O . ALA A 1 204 ? -0.359 -4.476 -11.788 1.00 93.25 204 ALA A O 1
ATOM 1550 N N . PHE A 1 205 ? 1.301 -3.416 -12.884 1.00 95.75 205 PHE A N 1
ATOM 1551 C CA . PHE A 1 205 ? 1.613 -4.484 -13.826 1.00 95.75 205 PHE A CA 1
ATOM 1552 C C . PHE A 1 205 ? 2.944 -5.112 -13.442 1.00 95.75 205 PHE A C 1
ATOM 1554 O O . PHE A 1 205 ? 3.914 -4.378 -13.262 1.00 95.75 205 PHE A O 1
ATOM 1561 N N . ILE A 1 206 ? 2.994 -6.437 -13.306 1.00 94.62 206 ILE A N 1
ATOM 1562 C CA . ILE A 1 206 ? 4.164 -7.151 -12.784 1.00 94.62 206 ILE A CA 1
ATOM 1563 C C . ILE A 1 206 ? 4.548 -8.282 -13.736 1.00 94.62 206 ILE A C 1
ATOM 1565 O O . ILE A 1 206 ? 3.760 -9.185 -13.999 1.00 94.62 206 ILE A O 1
ATOM 1569 N N . TRP A 1 207 ? 5.775 -8.253 -14.242 1.00 95.94 207 TRP A N 1
ATOM 1570 C CA . TRP A 1 207 ? 6.392 -9.336 -14.999 1.00 95.94 207 TRP A CA 1
ATOM 1571 C C . TRP A 1 207 ? 7.311 -10.117 -14.072 1.00 95.94 207 TRP A C 1
ATOM 1573 O O . TRP A 1 207 ? 8.215 -9.523 -13.486 1.00 95.94 207 TRP A O 1
ATOM 1583 N N . ARG A 1 208 ? 7.110 -11.432 -13.976 1.00 94.69 208 ARG A N 1
ATOM 1584 C CA . ARG A 1 208 ? 7.954 -12.335 -13.191 1.00 94.69 208 ARG A CA 1
ATOM 1585 C C . ARG A 1 208 ? 8.623 -13.366 -14.084 1.00 94.69 208 ARG A C 1
ATOM 1587 O O . ARG A 1 208 ? 8.006 -13.920 -14.998 1.00 94.69 208 ARG A O 1
ATOM 1594 N N . TRP A 1 209 ? 9.883 -13.638 -13.787 1.00 95.25 209 TRP A N 1
ATOM 1595 C CA . TRP A 1 209 ? 10.646 -14.745 -14.337 1.00 95.25 209 TRP A CA 1
ATOM 1596 C C . TRP A 1 209 ? 11.036 -15.693 -13.201 1.00 95.25 209 TRP A C 1
ATOM 1598 O O . TRP A 1 209 ? 11.397 -15.221 -12.122 1.00 95.25 209 TRP A O 1
ATOM 1608 N N . PRO A 1 210 ? 11.057 -17.018 -13.439 1.00 94.19 210 PRO A N 1
ATOM 1609 C CA . PRO A 1 210 ? 11.585 -17.962 -12.475 1.00 94.19 210 PRO A CA 1
ATOM 1610 C C . PRO A 1 210 ? 13.021 -17.608 -12.104 1.00 94.19 210 PRO A C 1
ATOM 1612 O O . PRO A 1 210 ? 13.794 -17.122 -12.937 1.00 94.19 210 PRO A O 1
ATOM 1615 N N . HIS A 1 211 ? 13.403 -17.951 -10.878 1.00 90.38 211 HIS A N 1
ATOM 1616 C CA . HIS A 1 211 ? 14.741 -17.709 -10.350 1.00 90.38 211 HIS A CA 1
ATOM 1617 C C . HIS A 1 211 ? 15.851 -18.094 -11.351 1.00 90.38 211 HIS A C 1
ATOM 1619 O O . HIS A 1 211 ? 15.941 -19.243 -11.799 1.00 90.38 211 HIS A O 1
ATOM 1625 N N . ASN A 1 212 ? 16.725 -17.134 -11.679 1.00 90.75 212 ASN A N 1
ATOM 1626 C CA . ASN A 1 212 ? 17.800 -17.229 -12.686 1.00 90.75 212 ASN A CA 1
ATOM 1627 C C . ASN A 1 212 ? 17.391 -17.457 -14.160 1.00 90.75 212 ASN A C 1
ATOM 1629 O O . ASN A 1 212 ? 18.269 -17.764 -14.973 1.00 90.75 212 ASN A O 1
ATOM 1633 N N . GLN A 1 213 ? 16.118 -17.329 -14.535 1.00 94.75 213 GLN A N 1
ATOM 1634 C CA . GLN A 1 213 ? 15.663 -17.581 -15.913 1.00 94.75 213 GLN A CA 1
ATOM 1635 C C . GLN A 1 213 ? 15.271 -16.322 -16.687 1.00 94.75 213 GLN A C 1
ATOM 1637 O O . GLN A 1 213 ? 14.948 -16.426 -17.868 1.00 94.75 213 GLN A O 1
ATOM 1642 N N . GLY A 1 214 ? 15.309 -15.146 -16.065 1.00 94.25 214 GLY A N 1
ATOM 1643 C CA . GLY A 1 214 ? 14.952 -13.911 -16.751 1.00 94.25 214 GLY A CA 1
ATOM 1644 C C . GLY A 1 214 ? 16.045 -13.322 -17.649 1.00 94.25 214 GLY A C 1
ATOM 1645 O O . GLY A 1 214 ? 17.103 -13.930 -17.857 1.00 94.25 214 GLY A O 1
ATOM 1646 N N . PRO A 1 215 ? 15.782 -12.126 -18.203 1.00 94.50 215 PRO A N 1
ATOM 1647 C CA . PRO A 1 215 ? 16.712 -11.356 -19.021 1.00 94.50 215 PRO A CA 1
ATOM 1648 C C . PRO A 1 215 ? 18.099 -11.240 -18.390 1.00 94.50 215 PRO A C 1
ATOM 1650 O O . PRO A 1 215 ? 18.222 -10.832 -17.234 1.00 94.50 215 PRO A O 1
ATOM 1653 N N . GLN A 1 216 ? 19.139 -11.583 -19.154 1.00 93.00 216 GLN A N 1
ATOM 1654 C CA . GLN A 1 216 ? 20.521 -11.570 -18.676 1.00 93.00 216 GLN A CA 1
ATOM 1655 C C . GLN A 1 216 ? 21.291 -10.383 -19.243 1.00 93.00 216 GLN A C 1
ATOM 1657 O O . GLN A 1 216 ? 21.611 -10.345 -20.426 1.00 93.00 216 GLN A O 1
ATOM 1662 N N . PHE A 1 217 ? 21.656 -9.453 -18.372 1.00 89.94 217 PHE A N 1
ATOM 1663 C CA . PHE A 1 217 ? 22.557 -8.357 -18.688 1.00 89.94 217 PHE A CA 1
ATOM 1664 C C . PHE A 1 217 ? 23.998 -8.828 -18.544 1.00 89.94 217 PHE A C 1
ATOM 1666 O O . PHE A 1 217 ? 24.391 -9.369 -17.505 1.00 89.94 217 PHE A O 1
ATOM 1673 N N . THR A 1 218 ? 24.789 -8.617 -19.591 1.00 88.81 218 THR A N 1
ATOM 1674 C CA . THR A 1 218 ? 26.209 -8.981 -19.642 1.00 88.81 218 THR A CA 1
ATOM 1675 C C . THR A 1 218 ? 27.052 -7.770 -20.027 1.00 88.81 218 THR A C 1
ATOM 1677 O O . THR A 1 218 ? 26.536 -6.737 -20.443 1.00 88.81 218 THR A O 1
ATOM 1680 N N . LYS A 1 219 ? 28.383 -7.891 -19.956 1.00 83.25 219 LYS A N 1
ATOM 1681 C CA . LYS A 1 219 ? 29.296 -6.814 -20.386 1.00 83.25 219 LYS A CA 1
ATOM 1682 C C . LYS A 1 219 ? 29.131 -6.398 -21.853 1.00 83.25 219 LYS A C 1
ATOM 1684 O O . LYS A 1 219 ? 29.523 -5.293 -22.205 1.00 83.25 219 LYS A O 1
ATOM 1689 N N . THR A 1 220 ? 28.659 -7.300 -22.712 1.00 83.44 220 THR A N 1
ATOM 1690 C CA . THR A 1 220 ? 28.469 -7.048 -24.150 1.00 83.44 220 THR A CA 1
ATOM 1691 C C . THR A 1 220 ? 27.021 -6.733 -24.507 1.00 83.44 220 THR A C 1
ATOM 1693 O O . THR A 1 220 ? 26.765 -6.234 -25.597 1.00 83.44 220 THR A O 1
ATOM 1696 N N . GLU A 1 221 ? 26.093 -7.028 -23.599 1.00 84.06 221 GLU A N 1
ATOM 1697 C CA . GLU A 1 221 ? 24.652 -6.855 -23.756 1.00 84.06 221 GLU A CA 1
ATOM 1698 C C . GLU A 1 221 ? 24.129 -6.139 -22.505 1.00 84.06 221 GLU A C 1
ATOM 1700 O O . GLU A 1 221 ? 23.581 -6.746 -21.584 1.00 84.06 221 GLU A O 1
ATOM 1705 N N . SER A 1 222 ? 24.418 -4.840 -22.443 1.00 86.12 222 SER A N 1
ATOM 1706 C CA . SER A 1 222 ? 24.136 -3.970 -21.299 1.00 86.12 222 SER A CA 1
ATOM 1707 C C . SER A 1 222 ? 22.781 -3.279 -21.374 1.00 86.12 222 SER A C 1
ATOM 1709 O O . SER A 1 222 ? 22.342 -2.713 -20.378 1.00 86.12 222 SER A O 1
ATOM 1711 N N . ASP A 1 223 ? 22.130 -3.302 -22.535 1.00 91.12 223 ASP A N 1
ATOM 1712 C CA . ASP A 1 223 ? 20.973 -2.461 -22.810 1.00 91.12 223 ASP A CA 1
ATOM 1713 C C . ASP A 1 223 ? 19.758 -3.298 -23.202 1.00 91.12 223 ASP A C 1
ATOM 1715 O O . ASP A 1 223 ? 19.827 -4.197 -24.042 1.00 91.12 223 ASP A O 1
ATOM 1719 N N . GLY A 1 224 ? 18.622 -2.972 -22.602 1.00 92.62 224 GLY A N 1
ATOM 1720 C CA . GLY A 1 224 ? 17.344 -3.602 -22.894 1.00 92.62 224 GLY A CA 1
ATOM 1721 C C . GLY A 1 224 ? 16.202 -2.634 -22.639 1.00 92.62 224 GLY A C 1
ATOM 1722 O O . GLY A 1 224 ? 16.380 -1.609 -21.988 1.00 92.62 224 GLY A O 1
ATOM 1723 N N . ALA A 1 225 ? 15.020 -2.944 -23.154 1.00 93.81 225 ALA A N 1
ATOM 1724 C CA . ALA A 1 225 ? 13.835 -2.139 -22.899 1.00 93.81 225 ALA A CA 1
ATOM 1725 C C . ALA A 1 225 ? 12.567 -2.988 -22.929 1.00 93.81 225 ALA A C 1
ATOM 1727 O O . ALA A 1 225 ? 12.496 -3.993 -23.643 1.00 93.81 225 ALA A O 1
ATOM 1728 N N . LEU A 1 226 ? 11.582 -2.542 -22.162 1.00 95.31 226 LEU A N 1
ATOM 1729 C CA . LEU A 1 226 ? 10.228 -3.059 -22.095 1.00 95.31 226 LEU A CA 1
ATOM 1730 C C . LEU A 1 226 ? 9.271 -1.890 -22.307 1.00 95.31 226 LEU A C 1
ATOM 1732 O O . LEU A 1 226 ? 9.231 -0.972 -21.489 1.00 95.31 226 LEU A O 1
ATOM 1736 N N . SER A 1 227 ? 8.484 -1.956 -23.372 1.00 96.12 227 SER A N 1
ATOM 1737 C CA . SER A 1 227 ? 7.407 -1.006 -23.628 1.00 96.12 227 SER A CA 1
ATOM 1738 C C . SER A 1 227 ? 6.064 -1.708 -23.538 1.00 96.12 227 SER A C 1
ATOM 1740 O O . SER A 1 227 ? 5.937 -2.856 -23.961 1.00 96.12 227 SER A O 1
ATOM 1742 N N . PHE A 1 228 ? 5.054 -1.037 -23.002 1.00 97.06 228 PHE A N 1
ATOM 1743 C CA . PHE A 1 228 ? 3.685 -1.545 -22.980 1.00 97.06 228 PHE A CA 1
ATOM 1744 C C . PHE A 1 228 ? 2.685 -0.395 -22.928 1.00 97.06 228 PHE A C 1
ATOM 1746 O O . PHE A 1 228 ? 3.027 0.736 -22.579 1.00 97.06 228 PHE A O 1
ATOM 1753 N N . LYS A 1 229 ? 1.431 -0.706 -23.244 1.00 97.81 229 LYS A N 1
ATOM 1754 C CA . LYS A 1 229 ? 0.309 0.214 -23.104 1.00 97.81 229 LYS A CA 1
ATOM 1755 C C . LYS A 1 229 ? -0.742 -0.315 -22.150 1.00 97.81 229 LYS A C 1
ATOM 1757 O O . LYS A 1 229 ? -0.870 -1.525 -21.951 1.00 97.81 229 LYS A O 1
ATOM 1762 N N . PHE A 1 230 ? -1.523 0.599 -21.596 1.00 98.00 230 PHE A N 1
ATOM 1763 C CA . PHE A 1 230 ? -2.745 0.275 -20.874 1.00 98.00 230 PHE A CA 1
ATOM 1764 C C . PHE A 1 230 ? -3.780 1.386 -21.042 1.00 98.00 230 PHE A C 1
ATOM 1766 O O . PHE A 1 230 ? -3.439 2.540 -21.303 1.00 98.00 230 PHE A O 1
ATOM 1773 N N . ARG A 1 231 ? -5.049 1.035 -20.853 1.00 98.25 231 ARG A N 1
ATOM 1774 C CA . ARG A 1 231 ? -6.178 1.963 -20.801 1.00 98.25 231 ARG A CA 1
ATOM 1775 C C . ARG A 1 231 ? -6.791 1.981 -19.421 1.00 98.25 231 ARG A C 1
ATOM 1777 O O . ARG A 1 231 ? -6.886 0.946 -18.760 1.00 98.25 231 ARG A O 1
ATOM 1784 N N . VAL A 1 232 ? -7.292 3.153 -19.064 1.00 97.75 232 VAL A N 1
ATOM 1785 C CA . VAL A 1 232 ? -8.274 3.320 -18.004 1.00 97.75 232 VAL A CA 1
ATOM 1786 C C . VAL A 1 232 ? -9.575 3.781 -18.646 1.00 97.75 232 VAL A C 1
ATOM 1788 O O . VAL A 1 232 ? -9.593 4.806 -19.324 1.00 97.75 232 VAL A O 1
ATOM 1791 N N . LEU A 1 233 ? -10.651 3.012 -18.454 1.00 97.81 233 LEU A N 1
ATOM 1792 C CA . LEU A 1 233 ? -12.008 3.266 -18.963 1.00 97.81 233 LEU A CA 1
ATOM 1793 C C . LEU A 1 233 ? -12.717 4.381 -18.171 1.00 97.81 233 LEU A C 1
ATOM 1795 O O . LEU A 1 233 ? -13.845 4.235 -17.707 1.00 97.81 233 LEU A O 1
ATOM 1799 N N . ASP A 1 234 ? -11.987 5.470 -17.968 1.00 96.94 234 ASP A N 1
ATOM 1800 C CA . ASP A 1 234 ? -12.411 6.740 -17.408 1.00 96.94 234 ASP A CA 1
ATOM 1801 C C .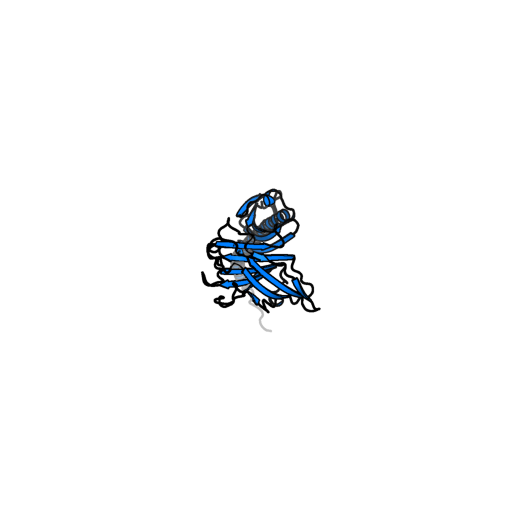 ASP A 1 234 ? -11.530 7.805 -18.064 1.00 96.94 234 ASP A C 1
ATOM 1803 O O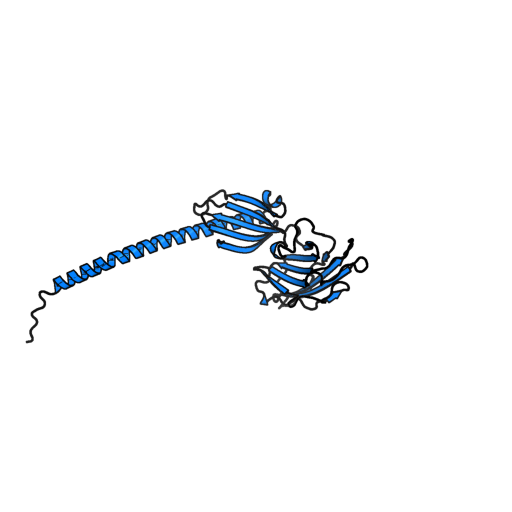 . ASP A 1 234 ? -10.341 7.924 -17.764 1.00 96.94 234 ASP A O 1
ATOM 1807 N N . SER A 1 235 ? -12.100 8.572 -18.991 1.00 96.75 235 SER A N 1
ATOM 1808 C CA . SER A 1 235 ? -11.384 9.616 -19.731 1.00 96.75 235 SER A CA 1
ATOM 1809 C C . SER A 1 235 ? -10.846 10.741 -18.844 1.00 96.75 235 SER A C 1
ATOM 1811 O O . SER A 1 235 ? -10.009 11.526 -19.287 1.00 96.75 235 SER A O 1
ATOM 1813 N N . SER A 1 236 ? -11.364 10.875 -17.620 1.00 96.00 236 SER A N 1
ATOM 1814 C CA . SER A 1 236 ? -10.928 11.884 -16.656 1.00 96.00 236 SER A CA 1
ATOM 1815 C C . SER A 1 236 ? -9.822 11.389 -15.729 1.00 96.00 236 SER A C 1
ATOM 1817 O O . SER A 1 236 ? -9.237 12.192 -14.998 1.00 96.00 236 SER A O 1
ATOM 1819 N N . TRP A 1 237 ? -9.519 10.087 -15.760 1.00 96.25 237 TRP A N 1
ATOM 1820 C CA . TRP A 1 237 ? -8.495 9.518 -14.906 1.00 96.25 237 TRP A CA 1
ATOM 1821 C C . TRP A 1 237 ? -7.114 10.058 -15.271 1.00 96.25 237 TRP A C 1
ATOM 1823 O O . TRP A 1 237 ? -6.717 10.133 -16.432 1.00 96.25 237 TRP A O 1
ATOM 1833 N N . THR A 1 238 ? -6.351 10.400 -14.241 1.00 93.19 238 THR A N 1
ATOM 1834 C CA . THR A 1 238 ? -4.938 10.747 -14.355 1.00 93.19 238 THR A CA 1
ATOM 1835 C C . THR A 1 238 ? -4.199 10.099 -13.201 1.00 93.19 238 THR A C 1
ATOM 1837 O O . THR A 1 238 ? -4.651 10.204 -12.057 1.00 93.19 238 THR A O 1
ATOM 1840 N N . TYR A 1 239 ? -3.042 9.493 -13.460 1.00 89.50 239 TYR A N 1
ATOM 1841 C CA . TYR A 1 239 ? -2.174 9.077 -12.364 1.00 89.50 239 TYR A CA 1
ATOM 1842 C C . TYR A 1 239 ? -1.604 10.317 -11.655 1.00 89.50 239 TYR A C 1
ATOM 1844 O O . TYR A 1 239 ? -1.219 11.304 -12.285 1.00 89.50 239 TYR A O 1
ATOM 1852 N N . GLY A 1 240 ? -1.539 10.267 -10.328 1.00 85.25 240 GLY A N 1
ATOM 1853 C CA . GLY A 1 240 ? -0.798 11.231 -9.520 1.00 85.25 240 GLY A CA 1
ATOM 1854 C C . GLY A 1 240 ? 0.651 10.791 -9.359 1.00 85.25 240 GLY A C 1
ATOM 1855 O O . GLY A 1 240 ? 1.580 11.576 -9.564 1.00 85.25 240 GLY A O 1
ATOM 1856 N N . TYR A 1 241 ? 0.838 9.509 -9.051 1.00 84.56 241 TYR A N 1
ATOM 1857 C CA . TYR A 1 241 ? 2.139 8.902 -8.842 1.00 84.56 241 TYR A CA 1
ATOM 1858 C C . TYR A 1 241 ? 2.290 7.642 -9.657 1.00 84.56 241 TYR A C 1
ATOM 1860 O O . TYR A 1 241 ? 1.337 6.887 -9.864 1.00 84.56 241 TYR A O 1
ATOM 1868 N N . TYR A 1 242 ? 3.523 7.416 -10.073 1.00 88.81 242 TYR A N 1
ATOM 1869 C CA . TYR A 1 242 ? 3.945 6.135 -10.576 1.00 88.81 242 TYR A CA 1
ATOM 1870 C C . TYR A 1 242 ? 5.307 5.798 -9.993 1.00 88.81 242 TYR A C 1
ATOM 1872 O O . TYR A 1 242 ? 6.135 6.670 -9.715 1.00 88.81 242 TYR A O 1
ATOM 1880 N N . PHE A 1 243 ? 5.534 4.508 -9.841 1.00 86.75 243 PHE A N 1
ATOM 1881 C CA . PHE A 1 243 ? 6.813 3.969 -9.434 1.00 86.75 243 PHE A CA 1
ATOM 1882 C C . PHE A 1 243 ? 7.058 2.710 -10.259 1.00 86.75 243 PHE A C 1
ATOM 1884 O O . PHE A 1 243 ? 6.152 1.906 -10.469 1.00 86.75 243 PHE A O 1
ATOM 1891 N N . ILE A 1 244 ? 8.268 2.567 -10.776 1.00 87.19 244 ILE A N 1
ATOM 1892 C CA . ILE A 1 244 ? 8.687 1.400 -11.543 1.00 87.19 244 ILE A CA 1
ATOM 1893 C C . ILE A 1 244 ? 9.903 0.810 -10.904 1.00 87.19 244 ILE A C 1
ATOM 1895 O O . ILE A 1 244 ? 10.783 1.549 -10.471 1.00 87.19 244 ILE A O 1
ATOM 1899 N N . TRP A 1 245 ? 9.952 -0.512 -10.889 1.00 88.06 245 TRP A N 1
ATOM 1900 C CA . TRP A 1 245 ? 11.064 -1.250 -10.340 1.00 88.06 245 TRP A CA 1
ATOM 1901 C C . TRP A 1 245 ? 11.484 -2.391 -11.235 1.00 88.06 245 TRP A C 1
ATOM 1903 O O . TRP A 1 245 ? 10.712 -2.908 -12.045 1.00 88.06 245 TRP A O 1
ATOM 1913 N N . ALA A 1 246 ? 12.716 -2.815 -11.013 1.00 88.12 246 ALA A N 1
ATOM 1914 C CA . ALA A 1 246 ? 13.161 -4.139 -11.359 1.00 88.12 246 ALA A CA 1
ATOM 1915 C C . ALA A 1 246 ? 13.976 -4.734 -10.219 1.00 88.12 246 ALA A C 1
ATOM 1917 O O . ALA A 1 246 ? 14.789 -4.045 -9.595 1.00 88.12 246 ALA A O 1
ATOM 1918 N N . THR A 1 247 ? 13.757 -6.020 -9.973 1.00 87.31 247 THR A N 1
ATOM 1919 C CA . THR A 1 247 ? 14.608 -6.829 -9.109 1.00 87.31 247 THR A CA 1
ATOM 1920 C C . THR A 1 247 ? 15.565 -7.630 -9.972 1.00 87.31 247 THR A C 1
ATOM 1922 O O . THR A 1 247 ? 15.222 -8.117 -11.057 1.00 87.31 247 THR A O 1
ATOM 1925 N N . PHE A 1 248 ? 16.787 -7.760 -9.482 1.00 84.94 248 PHE A N 1
ATOM 1926 C CA . PHE A 1 248 ? 17.804 -8.595 -10.082 1.00 84.94 248 PHE A CA 1
ATOM 1927 C C . PHE A 1 248 ? 18.200 -9.687 -9.092 1.00 84.94 248 PHE A C 1
ATOM 1929 O O . PHE A 1 248 ? 18.123 -9.523 -7.872 1.00 84.94 248 PHE A O 1
ATOM 1936 N N . LYS A 1 249 ? 18.704 -10.793 -9.635 1.00 80.12 249 LYS A N 1
ATOM 1937 C CA . LYS A 1 249 ? 19.385 -11.831 -8.868 1.00 80.12 249 LYS A CA 1
ATOM 1938 C C . LYS A 1 249 ? 20.394 -11.189 -7.907 1.00 80.12 249 LYS A C 1
ATOM 1940 O O . LYS A 1 249 ? 21.153 -10.318 -8.324 1.00 80.12 249 LYS A O 1
ATOM 1945 N N . GLU A 1 250 ? 20.460 -11.720 -6.684 1.00 65.12 250 GLU A N 1
ATOM 1946 C CA . GLU A 1 250 ? 21.299 -11.244 -5.564 1.00 65.12 250 GLU A CA 1
ATOM 1947 C C . GLU A 1 250 ? 20.680 -10.109 -4.729 1.00 65.12 250 GLU A C 1
ATOM 1949 O O . G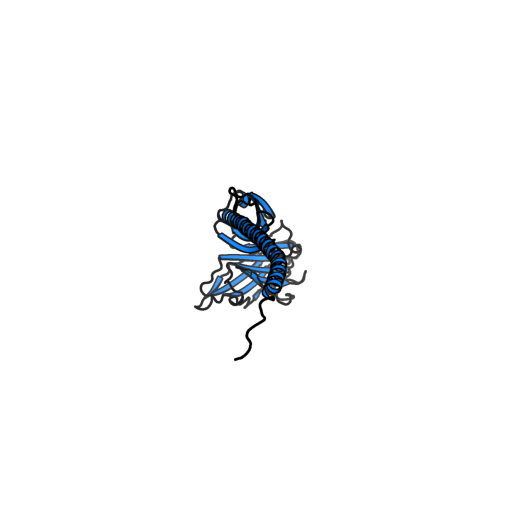LU A 1 250 ? 21.378 -9.548 -3.892 1.00 65.12 250 GLU A O 1
ATOM 1954 N N . GLN A 1 251 ? 19.362 -9.883 -4.857 1.00 64.88 251 GLN A N 1
ATOM 1955 C CA . GLN A 1 251 ? 18.575 -8.920 -4.059 1.00 64.88 251 GLN A CA 1
ATOM 1956 C C . GLN A 1 251 ? 18.892 -7.449 -4.379 1.00 64.88 251 GLN A C 1
ATOM 1958 O O . GLN A 1 251 ? 18.592 -6.554 -3.589 1.00 64.88 251 GLN A O 1
ATOM 1963 N N . ASP A 1 252 ? 19.472 -7.204 -5.558 1.00 73.75 252 ASP A N 1
ATOM 1964 C CA . ASP A 1 252 ? 19.684 -5.864 -6.099 1.00 73.75 252 ASP A CA 1
ATOM 1965 C C . ASP A 1 252 ? 18.342 -5.332 -6.629 1.00 73.75 252 ASP A C 1
ATOM 1967 O O . ASP A 1 252 ? 17.645 -6.011 -7.391 1.00 73.75 252 ASP A O 1
ATOM 1971 N N . ILE A 1 253 ? 17.991 -4.095 -6.275 1.00 77.38 253 ILE A N 1
ATOM 1972 C CA . ILE A 1 253 ? 16.774 -3.440 -6.767 1.00 77.38 253 ILE A CA 1
ATOM 1973 C C . ILE A 1 253 ? 17.131 -2.125 -7.438 1.00 77.38 253 ILE A C 1
ATOM 1975 O O . ILE A 1 253 ? 17.976 -1.367 -6.968 1.00 77.38 253 ILE A O 1
ATOM 1979 N N . SER A 1 254 ? 16.458 -1.830 -8.540 1.00 81.81 254 SER A N 1
ATOM 1980 C CA . SER A 1 254 ? 16.492 -0.513 -9.160 1.00 81.81 254 SER A CA 1
ATOM 1981 C C . SER A 1 254 ? 15.069 -0.009 -9.313 1.00 81.81 254 SER A C 1
ATOM 1983 O O . SER A 1 254 ? 14.190 -0.774 -9.709 1.00 81.81 254 SER A O 1
ATOM 1985 N N . TYR A 1 255 ? 14.827 1.255 -8.978 1.00 81.44 255 TYR A N 1
ATOM 1986 C CA . TYR A 1 255 ? 13.518 1.862 -9.151 1.00 81.44 255 TYR A CA 1
ATOM 1987 C C . TYR A 1 255 ? 13.602 3.329 -9.560 1.00 81.44 255 TYR A C 1
ATOM 1989 O O . TYR A 1 255 ? 14.576 4.021 -9.271 1.00 81.44 255 TYR A O 1
ATOM 1997 N N . VAL A 1 256 ? 12.545 3.801 -10.216 1.00 82.31 256 VAL A N 1
ATOM 1998 C CA . VAL A 1 256 ? 12.328 5.201 -10.587 1.00 82.31 256 VAL A CA 1
ATOM 1999 C C . VAL A 1 256 ? 10.918 5.598 -10.168 1.00 82.31 256 VAL A C 1
ATOM 2001 O O . VAL A 1 256 ? 9.968 4.840 -10.352 1.00 82.31 256 VAL A O 1
ATOM 2004 N N . THR A 1 257 ? 10.768 6.800 -9.618 1.00 84.88 257 THR A N 1
ATOM 2005 C CA . THR A 1 257 ? 9.480 7.365 -9.196 1.00 84.88 257 THR A CA 1
ATOM 2006 C C . THR A 1 257 ? 9.385 8.830 -9.614 1.00 84.88 257 THR A C 1
ATOM 2008 O O . THR A 1 257 ? 10.394 9.537 -9.629 1.00 84.88 257 THR A O 1
ATOM 2011 N N . ASN A 1 258 ? 8.182 9.315 -9.939 1.00 84.94 258 ASN A N 1
ATOM 2012 C CA . ASN A 1 258 ? 7.938 10.758 -10.094 1.00 84.94 258 ASN A CA 1
ATOM 2013 C C . ASN A 1 258 ? 7.711 11.481 -8.761 1.00 84.94 258 ASN A C 1
ATOM 2015 O O . ASN A 1 258 ? 7.395 12.672 -8.754 1.00 84.94 258 ASN A O 1
ATOM 2019 N N . ALA A 1 259 ? 7.839 10.767 -7.646 1.00 81.19 259 ALA A N 1
ATOM 2020 C CA . ALA A 1 259 ? 7.598 11.287 -6.318 1.00 81.19 259 ALA A CA 1
ATOM 2021 C C . ALA A 1 259 ? 8.651 10.755 -5.328 1.00 81.19 259 ALA A C 1
ATOM 2023 O O . ALA A 1 259 ? 8.374 9.827 -4.568 1.00 81.19 259 ALA A O 1
ATOM 2024 N N . PRO A 1 260 ? 9.873 11.320 -5.359 1.00 75.75 260 PRO A N 1
ATOM 2025 C CA . PRO A 1 260 ? 11.001 10.841 -4.555 1.00 75.75 260 PRO A CA 1
ATOM 2026 C C . PRO A 1 260 ? 10.786 10.988 -3.040 1.00 75.75 260 PRO A C 1
ATOM 2028 O O . PRO A 1 260 ? 11.424 10.281 -2.269 1.00 75.75 260 PRO A O 1
ATOM 2031 N N . ASP A 1 261 ? 9.864 11.859 -2.621 1.00 81.12 261 ASP A N 1
ATOM 2032 C CA . ASP A 1 261 ? 9.557 12.128 -1.210 1.00 81.12 261 ASP A CA 1
ATOM 2033 C C . ASP A 1 261 ? 8.374 11.304 -0.671 1.00 81.12 261 ASP A C 1
ATOM 2035 O O . ASP A 1 261 ? 7.836 11.607 0.397 1.00 81.12 261 ASP A O 1
ATOM 2039 N N . ILE A 1 262 ? 7.920 10.296 -1.422 1.00 81.50 262 ILE A N 1
ATOM 2040 C CA . ILE A 1 262 ? 6.825 9.418 -1.004 1.00 81.50 262 ILE A CA 1
ATOM 2041 C C . ILE A 1 262 ? 7.390 8.128 -0.456 1.00 81.50 262 ILE A C 1
ATOM 2043 O O . ILE A 1 262 ? 8.271 7.511 -1.047 1.00 81.50 262 ILE A O 1
ATOM 2047 N N . TYR A 1 263 ? 6.824 7.716 0.667 1.00 84.88 263 TYR A N 1
ATOM 2048 C CA . TYR A 1 263 ? 7.150 6.476 1.343 1.00 84.88 263 TYR A CA 1
ATOM 2049 C C . TYR A 1 263 ? 5.865 5.704 1.623 1.00 84.88 263 TYR A C 1
ATOM 2051 O O . TYR A 1 263 ? 4.771 6.283 1.625 1.00 84.88 263 TYR A O 1
ATOM 2059 N N . ASN A 1 264 ? 6.012 4.404 1.869 1.00 86.44 264 ASN A N 1
ATOM 2060 C CA . ASN A 1 264 ? 4.985 3.666 2.586 1.00 86.44 264 ASN A CA 1
ATOM 2061 C C . ASN A 1 264 ? 5.154 3.972 4.073 1.00 86.44 264 ASN A C 1
ATOM 2063 O O . ASN A 1 264 ? 6.269 4.075 4.576 1.00 86.44 264 ASN A O 1
ATOM 2067 N N . TRP A 1 265 ? 4.054 4.130 4.786 1.00 90.56 265 TRP A N 1
ATOM 2068 C CA . TRP A 1 265 ? 4.054 4.358 6.220 1.00 90.56 265 TRP A CA 1
ATOM 2069 C C . TRP A 1 265 ? 3.129 3.343 6.856 1.00 90.56 265 TRP A C 1
ATOM 2071 O O . TRP A 1 265 ? 1.949 3.302 6.525 1.00 90.56 265 TRP A O 1
ATOM 2081 N N . GLN A 1 266 ? 3.649 2.551 7.782 1.00 92.69 266 GLN A N 1
ATOM 2082 C CA . GLN A 1 266 ? 2.815 1.725 8.641 1.00 92.69 266 GLN A CA 1
ATOM 2083 C C . GLN A 1 266 ? 2.498 2.519 9.901 1.00 92.69 266 GLN A C 1
ATOM 2085 O O . GLN A 1 266 ? 3.397 2.994 10.595 1.00 92.69 266 GLN A O 1
ATOM 2090 N N . VAL A 1 267 ? 1.216 2.662 10.196 1.00 95.50 267 VAL A N 1
ATOM 2091 C CA . VAL A 1 267 ? 0.718 3.333 11.387 1.00 95.50 267 VAL A CA 1
ATOM 2092 C C . VAL A 1 267 ? 0.001 2.309 12.246 1.00 95.50 267 VAL A C 1
ATOM 2094 O O . VAL A 1 267 ? -0.979 1.715 11.815 1.00 95.50 267 VAL A O 1
ATOM 2097 N N . GLU A 1 268 ? 0.483 2.118 13.466 1.00 97.38 268 GLU A N 1
ATOM 2098 C CA . GLU A 1 268 ? -0.154 1.293 14.486 1.00 97.38 268 GLU A CA 1
ATOM 2099 C C . GLU A 1 268 ? -0.658 2.212 15.598 1.00 97.38 268 GLU A C 1
ATOM 2101 O O . GLU A 1 268 ? 0.143 2.842 16.288 1.00 97.38 268 GLU A O 1
ATOM 2106 N N . ALA A 1 269 ? -1.971 2.300 15.782 1.00 97.69 269 ALA A N 1
ATOM 2107 C CA . ALA A 1 269 ? -2.584 3.064 16.857 1.00 97.69 269 ALA A CA 1
ATOM 2108 C C . ALA A 1 269 ? -3.260 2.130 17.864 1.00 97.69 269 ALA A C 1
ATOM 2110 O O . ALA A 1 269 ? -3.890 1.142 17.494 1.00 97.69 269 ALA A O 1
ATOM 2111 N N . THR A 1 270 ? -3.117 2.420 19.152 1.00 98.06 270 THR A N 1
ATOM 2112 C CA . THR A 1 270 ? -3.652 1.602 20.246 1.00 98.06 270 THR A CA 1
ATOM 2113 C C . THR A 1 270 ? -4.432 2.473 21.217 1.00 98.06 270 THR A C 1
ATOM 2115 O O . THR A 1 270 ? -3.930 3.510 21.662 1.00 98.06 270 THR A O 1
ATOM 2118 N N . ALA A 1 271 ? -5.638 2.025 21.562 1.00 97.88 271 ALA A N 1
ATOM 2119 C CA . ALA A 1 271 ? -6.491 2.619 22.582 1.00 97.88 271 ALA A CA 1
ATOM 2120 C C . ALA A 1 271 ? -7.193 1.499 23.363 1.00 97.88 271 ALA A C 1
ATOM 2122 O O . ALA A 1 271 ? -7.912 0.690 22.781 1.00 97.88 271 ALA A O 1
ATOM 2123 N N . GLY A 1 272 ? -6.973 1.437 24.679 1.00 95.75 272 GLY A N 1
ATOM 2124 C CA . GLY A 1 272 ? -7.437 0.303 25.484 1.00 95.75 272 GLY A CA 1
ATOM 2125 C C . GLY A 1 272 ? -6.772 -1.007 25.050 1.00 95.75 272 GLY A C 1
ATOM 2126 O O . GLY A 1 272 ? -5.544 -1.065 24.964 1.00 95.75 272 GLY A O 1
ATOM 2127 N N . ASP A 1 273 ? -7.586 -2.027 24.770 1.00 96.19 273 ASP A N 1
ATOM 2128 C CA . ASP A 1 273 ? -7.134 -3.340 24.291 1.00 96.19 273 ASP A CA 1
ATOM 2129 C C . ASP A 1 273 ? -7.198 -3.461 22.756 1.00 96.19 273 ASP A C 1
ATOM 2131 O O . ASP A 1 273 ? -6.793 -4.481 22.199 1.00 96.19 273 ASP A O 1
ATOM 2135 N N . THR A 1 274 ? -7.691 -2.428 22.068 1.00 96.06 274 THR A N 1
ATOM 2136 C CA . THR A 1 274 ? -7.846 -2.414 20.612 1.00 96.06 274 THR A CA 1
ATOM 2137 C C . THR A 1 274 ? -6.622 -1.807 19.933 1.00 96.06 274 THR A C 1
ATOM 2139 O O . THR A 1 274 ? -6.142 -0.733 20.319 1.00 96.06 274 THR A O 1
ATOM 2142 N N . LYS A 1 275 ? -6.157 -2.458 18.862 1.00 97.06 275 LYS A N 1
ATOM 2143 C CA . LYS A 1 275 ? -5.097 -1.944 17.990 1.00 97.06 275 LYS A CA 1
ATOM 2144 C C . LYS A 1 275 ? -5.605 -1.845 16.553 1.00 97.06 275 LYS A C 1
ATOM 2146 O O . LYS A 1 275 ? -6.169 -2.791 16.015 1.00 97.06 275 LYS A O 1
ATOM 2151 N N . VAL A 1 276 ? -5.370 -0.699 15.925 1.00 94.06 276 VAL A N 1
ATOM 2152 C CA . VAL A 1 276 ? -5.653 -0.464 14.507 1.00 94.06 276 VAL A CA 1
ATOM 2153 C C . VAL A 1 276 ? -4.330 -0.285 13.775 1.00 94.06 276 VAL A C 1
ATOM 2155 O O . VAL A 1 276 ? -3.500 0.530 14.182 1.00 94.06 276 VAL A O 1
ATOM 2158 N N . THR A 1 277 ? -4.137 -1.037 12.696 1.00 92.44 277 THR A N 1
ATOM 2159 C CA . THR A 1 277 ? -2.977 -0.928 11.812 1.00 92.44 277 THR A CA 1
ATOM 2160 C C . THR A 1 277 ? -3.428 -0.436 10.443 1.00 92.44 277 THR A C 1
ATOM 2162 O O . THR A 1 277 ? -4.382 -0.951 9.866 1.00 92.44 277 THR A O 1
ATOM 2165 N N . SER A 1 278 ? -2.744 0.575 9.917 1.00 88.88 278 SER A N 1
ATOM 2166 C CA . SER A 1 278 ? -3.037 1.169 8.617 1.00 88.88 278 SER A CA 1
ATOM 2167 C C . SER A 1 278 ? -1.758 1.419 7.833 1.00 88.88 278 SER A C 1
ATOM 2169 O O . SER A 1 278 ? -0.742 1.821 8.402 1.00 88.88 278 SER A O 1
ATOM 2171 N N . TYR A 1 279 ? -1.817 1.216 6.520 1.00 86.12 279 TYR A N 1
ATOM 2172 C CA . TYR A 1 279 ? -0.719 1.516 5.605 1.00 86.12 279 TYR A CA 1
ATOM 2173 C C . TYR A 1 279 ? -1.060 2.748 4.778 1.00 86.12 279 TYR A C 1
ATOM 2175 O O . TYR A 1 279 ? -2.144 2.846 4.206 1.00 86.12 279 TYR A O 1
ATOM 2183 N N . ILE A 1 280 ? -0.141 3.704 4.713 1.00 87.38 280 ILE A N 1
ATOM 2184 C CA . ILE A 1 280 ? -0.336 4.992 4.052 1.00 87.38 280 ILE A CA 1
ATOM 2185 C C . ILE A 1 280 ? 0.779 5.183 3.028 1.00 87.38 280 ILE A C 1
ATOM 2187 O O . ILE A 1 280 ? 1.946 5.239 3.400 1.00 87.38 280 ILE A O 1
ATOM 2191 N N . ILE A 1 281 ? 0.432 5.363 1.754 1.00 84.19 281 ILE A N 1
ATOM 2192 C CA . ILE A 1 281 ? 1.374 5.902 0.764 1.00 84.19 281 ILE A CA 1
ATOM 2193 C C . ILE A 1 281 ? 1.263 7.413 0.829 1.00 84.19 281 ILE A C 1
ATOM 2195 O O . ILE A 1 281 ? 0.212 7.982 0.523 1.00 84.19 281 ILE A O 1
ATOM 2199 N N . GLY A 1 282 ? 2.334 8.088 1.222 1.00 84.19 282 GLY A N 1
ATOM 2200 C CA . GLY A 1 282 ? 2.282 9.535 1.342 1.00 84.19 282 GLY A CA 1
ATOM 2201 C C . GLY A 1 282 ? 3.619 10.207 1.573 1.00 84.19 282 GLY A C 1
ATOM 2202 O O . GLY A 1 282 ? 4.634 9.582 1.881 1.00 84.19 282 GLY A O 1
ATOM 2203 N N . GLY A 1 283 ? 3.579 11.519 1.421 1.00 81.56 283 GLY A N 1
ATOM 2204 C CA . GLY A 1 283 ? 4.657 12.445 1.704 1.00 81.56 283 GLY A CA 1
ATOM 2205 C C . GLY A 1 283 ? 4.093 13.848 1.946 1.00 81.56 283 GLY A C 1
ATOM 2206 O O . GLY A 1 283 ? 2.875 14.028 2.073 1.00 81.56 283 GLY A O 1
ATOM 2207 N N . PRO A 1 284 ? 4.956 14.871 1.989 1.00 76.75 284 PRO A N 1
ATOM 2208 C CA . PRO A 1 284 ? 4.536 16.251 2.201 1.00 76.75 284 PRO A CA 1
ATOM 2209 C C . PRO A 1 284 ? 3.432 16.690 1.223 1.00 76.75 284 PRO A C 1
ATOM 2211 O O . PRO A 1 284 ? 3.595 16.664 0.003 1.00 76.75 284 PRO A O 1
ATOM 2214 N N . GLY A 1 285 ? 2.293 17.111 1.772 1.00 77.62 285 GLY A N 1
ATOM 2215 C CA . GLY A 1 285 ? 1.143 17.654 1.050 1.00 77.62 285 GLY A CA 1
ATOM 2216 C C . GLY A 1 285 ? 0.199 16.630 0.416 1.00 77.62 285 GLY A C 1
ATOM 2217 O O . GLY A 1 285 ? -0.838 17.042 -0.107 1.00 77.62 285 GLY A O 1
ATOM 2218 N N . LYS A 1 286 ? 0.521 15.329 0.430 1.00 76.44 286 LYS A N 1
ATOM 2219 C CA . LYS A 1 286 ? -0.286 14.290 -0.230 1.00 76.44 286 LYS A CA 1
ATOM 2220 C C . LYS A 1 286 ? -0.112 12.922 0.438 1.00 76.44 286 LYS A C 1
ATOM 2222 O O . LYS A 1 286 ? 1.001 12.430 0.574 1.00 76.44 286 LYS A O 1
ATOM 2227 N N . ALA A 1 287 ? -1.217 12.283 0.801 1.00 75.38 287 ALA A N 1
ATOM 2228 C CA . ALA A 1 287 ? -1.236 10.954 1.396 1.00 75.38 287 ALA A CA 1
ATOM 2229 C C . ALA A 1 287 ? -2.507 10.220 0.974 1.00 75.38 287 ALA A C 1
ATOM 2231 O O . ALA A 1 287 ? -3.535 10.834 0.682 1.00 75.38 287 ALA A O 1
ATOM 2232 N N . SER A 1 288 ? -2.427 8.902 0.908 1.00 72.25 288 SER A N 1
ATOM 2233 C CA . SER A 1 288 ? -3.550 8.015 0.644 1.00 72.25 288 SER A CA 1
ATOM 2234 C C . SER A 1 288 ? -3.436 6.813 1.559 1.00 72.25 288 SER A C 1
ATOM 2236 O O . SER A 1 288 ? -2.397 6.156 1.596 1.00 72.25 288 SER A O 1
ATOM 2238 N N . ILE A 1 289 ? -4.508 6.538 2.296 1.00 74.38 289 ILE A N 1
ATOM 2239 C CA . ILE A 1 289 ? -4.593 5.347 3.130 1.00 74.38 289 ILE A CA 1
ATOM 2240 C C . ILE A 1 289 ? -4.945 4.157 2.232 1.00 74.38 289 ILE A C 1
ATOM 2242 O O . ILE A 1 289 ? -5.870 4.237 1.424 1.00 74.38 289 ILE A O 1
ATOM 2246 N N . LEU A 1 290 ? -4.173 3.080 2.336 1.00 63.84 290 LEU A N 1
ATOM 2247 C CA . LEU A 1 290 ? -4.295 1.891 1.500 1.00 63.84 290 LEU A CA 1
ATOM 2248 C C . LEU A 1 290 ? -5.142 0.797 2.142 1.00 63.84 290 LEU A C 1
ATOM 2250 O O . LEU A 1 290 ? -5.966 0.192 1.461 1.00 63.84 290 LEU A O 1
ATOM 2254 N N . THR A 1 291 ? -4.913 0.504 3.420 1.00 71.69 291 THR A N 1
ATOM 2255 C CA . THR A 1 291 ? -5.509 -0.649 4.109 1.00 71.69 291 THR A CA 1
ATOM 2256 C C . THR A 1 291 ? -5.724 -0.350 5.585 1.00 71.69 291 THR A C 1
ATOM 2258 O O . THR A 1 291 ? -5.055 0.519 6.140 1.00 71.69 291 THR A O 1
ATOM 2261 N N . TRP A 1 292 ? -6.688 -1.050 6.187 1.00 70.88 292 TRP A N 1
ATOM 2262 C CA . TRP A 1 292 ? -7.056 -0.958 7.599 1.00 70.88 292 TRP A CA 1
ATOM 2263 C C . TRP A 1 292 ? -7.238 -2.368 8.159 1.00 70.88 292 TRP A C 1
ATOM 2265 O O . TRP A 1 292 ? -8.023 -3.151 7.619 1.00 70.88 292 TRP A O 1
ATOM 2275 N N . GLU A 1 293 ? -6.552 -2.667 9.255 1.00 78.75 293 GLU A N 1
ATOM 2276 C CA . GLU A 1 293 ? -6.658 -3.913 10.012 1.00 78.75 293 GLU A CA 1
ATOM 2277 C C . GLU A 1 293 ? -6.966 -3.584 11.477 1.00 78.75 293 GLU A C 1
ATOM 2279 O O . GLU A 1 293 ? -6.398 -2.650 12.043 1.00 78.75 293 GLU A O 1
ATOM 2284 N N . ILE A 1 294 ? -7.902 -4.320 12.080 1.00 81.19 294 ILE A N 1
ATOM 2285 C CA . ILE A 1 294 ? -8.327 -4.132 13.472 1.00 81.19 294 ILE A CA 1
ATOM 2286 C C . ILE A 1 294 ? -8.074 -5.446 14.206 1.00 81.19 294 ILE A C 1
ATOM 2288 O O . ILE A 1 294 ? -8.707 -6.453 13.878 1.00 81.19 294 ILE A O 1
ATOM 2292 N N . ASP A 1 295 ? -7.186 -5.400 15.197 1.00 78.81 295 ASP A N 1
ATOM 2293 C CA . ASP A 1 295 ? -6.881 -6.500 16.117 1.00 78.81 295 ASP A CA 1
ATOM 2294 C C . ASP A 1 295 ? -7.633 -6.310 17.449 1.00 78.81 295 ASP A C 1
ATOM 2296 O O . ASP A 1 295 ? -7.527 -5.211 18.050 1.00 78.81 295 ASP A O 1
#

Secondary structure (DSSP, 8-state):
-------TTSHHHHHHHHHHHHHHHHHHHHHHHHHHHHHHHHHHHHHHHHHHHHHHHHHHHHHHHTT-HHHHTPPTT-EEEEE-SS-BTTB-EEEEEEEE-TTTTTS-TTT--TT-B-TTSEEEEEEEEEEE-SS-EEEEEEEEEE--SSS-EEEEEEEEEEES--SSGGGEEEEEEEEEEET--STTPPTTPSEEEEETTEEEEEEE--TT-S-EE-SS--EEEEEEEEEES-TT---SEEEEEEEETTTEEEEEES-TT-EEEEEEEEETTEEEEEEEEEETTEEEEEEEEE-

Nearest PDB structures (foldseek):
  8u49-assembly1_A  TM=5.509E-01  e=1.780E-02  Bacillus licheniformis DSM 13 = ATCC 14580
  2xfg-assembly1_B  TM=4.121E-01  e=4.923E-02  Acetivibrio thermocellus
  8k2k-assembly1_A  TM=2.835E-01  e=2.092E-03  metagenome
  1g87-assembly1_A  TM=4.549E-01  e=1.515E-01  Ruminiclostridium cellulolyticum
  5t9g-assembly1_A  TM=4.408E-01  e=1.041E+00  Bacteroides uniformis

Foldseek 3Di:
DDDDDDPPPVPVVVVVVVVVVVVVVVVVVVVVVVVVVVVVVVVVVVVQFVVQLVVQVVVVQVCQQAVPVVVVPADAQGKDKDWDPDGRSPWTKIKIKGWHAQCPVVADPVLADPDAEDAPFKDWDPWDFPDFDQFKTKTKTKIKGFAPDPDKKFWFKKKKKFWQDPQDPVQKFDFDPKDKDDQFDCPQWDPCAQPWADFRGMIMGMTGHPDPGGRMADPVRRIIMIMTMMMGRHSPDDTPKMKIWIGIPPSHIYMDIPCPQWTWMWMWMGTDPKIKIWIWTGHHNDIDITDIDID

Mean predicted aligned error: 8.79 Å